Protein AF-A0A974I204-F1 (afdb_monomer_lite)

Sequence (241 aa):
MLSLESLQCESGELDIRTGVELREVILRFRTTTDFYPTYLRDTAINMYQKQFEQDLIQLHNITRSCALNHKGGLVVTYELLKDNPLQNFQRFLFLLVDKYVDIEVDIEVLTKTIGDYLKVTHPTLAIFHHLPKVRKPTRHCAADTILQASSSHPKHLIHNIPTGQFLRLRHLCSEFHDFLRESCNLRDMLLSRGYCLCFLITVFKRAIKTSRHSLLDNNSSSDPHRSRQMTSGVRTTFTYS

Organism: Xenopus laevis (NCBI:txid8355)

Radius of gyration: 32.02 Å; chains: 1; bounding box: 68×81×66 Å

Structure (mmCIF, N/CA/C/O backbone):
data_AF-A0A974I204-F1
#
_entry.id   AF-A0A974I204-F1
#
loop_
_atom_site.group_PDB
_atom_site.id
_atom_site.type_symbol
_atom_site.label_atom_id
_atom_site.label_alt_id
_atom_site.label_comp_id
_atom_site.label_asym_id
_atom_site.label_entity_id
_atom_site.label_seq_id
_atom_site.pdbx_PDB_ins_code
_atom_site.Cartn_x
_atom_site.Cartn_y
_atom_site.Cartn_z
_atom_site.occupancy
_atom_site.B_iso_or_equiv
_atom_site.auth_seq_id
_atom_site.auth_comp_id
_atom_site.auth_asym_id
_atom_site.auth_atom_id
_atom_site.pdbx_PDB_model_num
ATOM 1 N N . MET A 1 1 ? -22.881 24.542 41.396 1.00 40.81 1 MET A N 1
ATOM 2 C CA . MET A 1 1 ? -21.785 24.288 40.438 1.00 40.81 1 MET A CA 1
ATOM 3 C C . MET A 1 1 ? -21.599 22.786 40.365 1.00 40.81 1 MET A C 1
ATOM 5 O O . MET A 1 1 ? -21.354 22.194 41.404 1.00 40.81 1 MET A O 1
ATOM 9 N N . LEU A 1 2 ? -21.818 22.172 39.203 1.00 40.91 2 LEU A N 1
ATOM 10 C CA . LEU A 1 2 ? -21.558 20.743 38.997 1.00 40.91 2 LEU A CA 1
ATOM 11 C C . LEU A 1 2 ? -20.057 20.579 38.708 1.00 40.91 2 LEU A C 1
ATOM 13 O O . LEU A 1 2 ? -19.548 21.283 37.836 1.00 40.91 2 LEU A O 1
ATOM 17 N N . SER A 1 3 ? -19.346 19.730 39.456 1.00 48.44 3 SER A N 1
ATOM 18 C CA . SER A 1 3 ? -17.945 19.384 39.168 1.00 48.44 3 SER A CA 1
ATOM 19 C C . SER A 1 3 ? -17.889 18.260 38.129 1.00 48.44 3 SER A C 1
ATOM 21 O O . SER A 1 3 ? -18.783 17.415 38.080 1.00 48.44 3 SER A O 1
ATOM 23 N N . LEU A 1 4 ? -16.839 18.233 37.302 1.00 43.88 4 LEU A N 1
ATOM 24 C CA . LEU A 1 4 ? -16.639 17.211 36.264 1.00 43.88 4 LEU A CA 1
ATOM 25 C C . LEU A 1 4 ? -16.570 15.782 36.847 1.00 43.88 4 LEU A C 1
ATOM 27 O O . LEU A 1 4 ? -16.996 14.833 36.196 1.00 43.88 4 LEU A O 1
ATOM 31 N N . GLU A 1 5 ? -16.138 15.639 38.105 1.00 53.66 5 GLU A N 1
ATOM 32 C CA . GLU A 1 5 ? -16.148 14.371 38.857 1.00 53.66 5 GLU A CA 1
ATOM 33 C C . GLU A 1 5 ? -17.560 13.775 38.976 1.00 53.66 5 GLU A C 1
ATOM 35 O O . GLU A 1 5 ? -17.732 12.561 38.998 1.00 53.66 5 GLU A O 1
ATOM 40 N N . SER A 1 6 ? -18.590 14.626 38.968 1.00 52.75 6 SER A N 1
ATOM 41 C CA . SER A 1 6 ? -19.991 14.195 39.026 1.00 52.75 6 SER A CA 1
ATOM 42 C C . SER A 1 6 ? -20.474 13.577 37.704 1.00 52.75 6 SER A C 1
ATOM 44 O O . SER A 1 6 ? -21.446 12.829 37.704 1.00 52.75 6 SER A O 1
ATOM 46 N N . LEU A 1 7 ? -19.817 13.894 36.579 1.00 42.62 7 LEU A N 1
ATOM 47 C CA . LEU A 1 7 ? -20.135 13.376 35.239 1.00 42.62 7 LEU A CA 1
ATOM 48 C C . LEU A 1 7 ? -19.357 12.095 34.897 1.00 42.62 7 LEU A C 1
ATOM 50 O O . LEU A 1 7 ? -19.741 11.379 33.978 1.00 42.62 7 LEU A O 1
ATOM 54 N N . GLN A 1 8 ? -18.285 11.784 35.633 1.00 49.69 8 GLN A N 1
ATOM 55 C CA . GLN A 1 8 ? -17.460 10.593 35.398 1.00 49.69 8 GLN A CA 1
ATOM 56 C C . GLN A 1 8 ? -18.081 9.294 35.937 1.00 49.69 8 GLN A C 1
ATOM 58 O O . GLN A 1 8 ? -17.709 8.219 35.477 1.00 49.69 8 GLN A O 1
ATOM 63 N N . CYS A 1 9 ? -19.059 9.363 36.847 1.00 41.75 9 CYS A N 1
ATOM 64 C CA . CYS A 1 9 ? -19.693 8.164 37.413 1.00 41.75 9 CYS A CA 1
ATOM 65 C C . CYS A 1 9 ? -20.641 7.413 36.455 1.00 41.75 9 CYS A C 1
ATOM 67 O O . CYS A 1 9 ? -21.031 6.293 36.775 1.00 41.75 9 CYS A O 1
ATOM 69 N N . GLU A 1 10 ? -21.012 7.974 35.298 1.00 41.28 10 GLU A N 1
ATOM 70 C CA . GLU A 1 10 ? -21.922 7.304 34.344 1.00 41.28 10 GLU A CA 1
ATOM 71 C C . GLU A 1 10 ? -21.221 6.665 33.136 1.00 41.28 10 GLU A C 1
ATOM 73 O O . GLU A 1 10 ? -21.811 5.819 32.462 1.00 41.28 10 GLU A O 1
ATOM 78 N N . SER A 1 11 ? -19.956 6.992 32.864 1.00 45.38 11 SER A N 1
ATOM 79 C CA . SER A 1 11 ? -19.181 6.345 31.803 1.00 45.38 11 SER A CA 1
ATOM 80 C C . SER A 1 11 ? -18.294 5.263 32.407 1.00 45.38 11 SER A C 1
ATOM 82 O O . SER A 1 11 ? -17.144 5.523 32.759 1.00 45.38 11 SER A O 1
ATOM 84 N N . GLY A 1 12 ? -18.852 4.060 32.556 1.00 40.28 12 GLY A N 1
ATOM 85 C CA . GLY A 1 12 ? -18.122 2.883 33.019 1.00 40.28 12 GLY A CA 1
ATOM 86 C C . GLY A 1 12 ? -16.766 2.741 32.324 1.00 40.28 12 GLY A C 1
ATOM 87 O O . GLY A 1 12 ? -16.662 2.829 31.099 1.00 40.28 12 GLY A O 1
ATOM 88 N N . GLU A 1 13 ? -15.732 2.540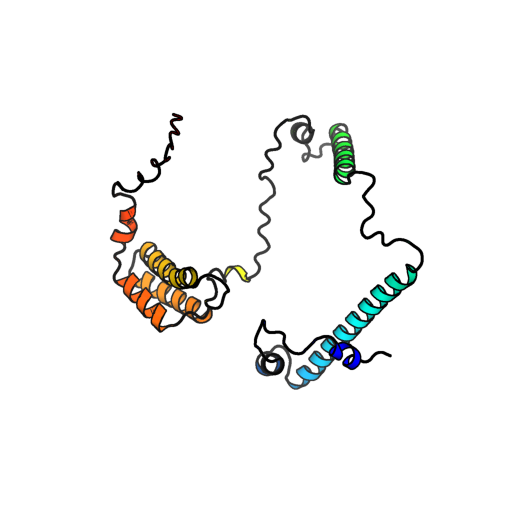 33.137 1.00 50.66 13 GLU A N 1
ATOM 89 C CA . GLU A 1 13 ? -14.393 2.150 32.717 1.00 50.66 13 GLU A CA 1
ATOM 90 C C . GLU A 1 13 ? -14.483 0.940 31.785 1.00 50.66 13 GLU A C 1
ATOM 92 O O . GLU A 1 13 ? -14.804 -0.150 32.243 1.00 50.66 13 GLU A O 1
ATOM 97 N N . LEU A 1 14 ? -14.261 1.156 30.484 1.00 42.81 14 LEU A N 1
ATOM 98 C CA . LEU A 1 14 ? -13.667 0.249 29.490 1.00 42.81 14 LEU A CA 1
ATOM 99 C C . LEU A 1 14 ? -14.081 0.712 28.083 1.00 42.81 14 LEU A C 1
ATOM 101 O O . LEU A 1 14 ? -14.991 0.166 27.457 1.00 42.81 14 LEU A O 1
ATOM 105 N N . ASP A 1 15 ? -13.364 1.695 27.534 1.00 42.34 15 ASP A N 1
ATOM 106 C CA . ASP A 1 15 ? -13.377 1.912 26.086 1.00 42.34 15 ASP A CA 1
ATOM 107 C C . ASP A 1 15 ? -12.464 0.860 25.424 1.00 42.34 15 ASP A C 1
ATOM 109 O O . ASP A 1 15 ? -11.262 1.041 25.229 1.00 42.34 15 ASP A O 1
ATOM 113 N N . ILE A 1 16 ? -13.042 -0.315 25.150 1.00 46.81 16 ILE A N 1
ATOM 114 C CA . ILE A 1 16 ? -12.373 -1.527 24.630 1.00 46.81 16 ILE A CA 1
ATOM 115 C C . ILE A 1 16 ? -11.826 -1.338 23.201 1.00 46.81 16 ILE A C 1
ATOM 117 O O . ILE A 1 16 ? -11.172 -2.229 22.661 1.00 46.81 16 ILE A O 1
ATOM 121 N N . ARG A 1 17 ? -12.063 -0.205 22.530 1.00 46.72 17 ARG A N 1
ATOM 122 C CA . ARG A 1 17 ? -11.821 -0.123 21.080 1.00 46.72 17 ARG A CA 1
ATOM 123 C C . ARG A 1 17 ? -10.458 0.385 20.637 1.00 46.72 17 ARG A C 1
ATOM 125 O O . ARG A 1 17 ? -10.110 0.137 19.484 1.00 46.72 17 ARG A O 1
ATOM 132 N N . THR A 1 18 ? -9.661 1.011 21.496 1.00 52.84 18 THR A N 1
ATOM 133 C CA . THR A 1 18 ? -8.324 1.487 21.089 1.00 52.84 18 THR A CA 1
ATOM 134 C C . THR A 1 18 ? -7.174 0.989 21.944 1.00 52.84 18 THR A C 1
ATOM 136 O O . THR A 1 18 ? -6.048 1.098 21.477 1.00 52.84 18 THR A O 1
ATOM 139 N N . GLY A 1 19 ? -7.405 0.373 23.110 1.00 46.19 19 GLY A N 1
ATOM 140 C CA . GLY A 1 19 ? -6.371 -0.354 23.870 1.00 46.19 19 GLY A CA 1
ATOM 141 C C . GLY A 1 19 ? -5.123 0.455 24.255 1.00 46.19 19 GLY A C 1
ATOM 142 O O . GLY A 1 19 ? -4.158 -0.122 24.743 1.00 46.19 19 GLY A O 1
ATOM 143 N N . VAL A 1 20 ? -5.122 1.768 24.032 1.00 49.50 20 VAL A N 1
ATOM 144 C CA . VAL A 1 20 ? -4.054 2.665 24.455 1.00 49.50 20 VAL A CA 1
ATOM 145 C C . VAL A 1 20 ? -4.530 3.283 25.756 1.00 49.50 20 VAL A C 1
ATOM 147 O O . VAL A 1 20 ? -5.498 4.044 25.761 1.00 49.50 20 VAL A O 1
ATOM 150 N N . GLU A 1 21 ? -3.875 2.933 26.862 1.00 68.38 21 GLU A N 1
ATOM 151 C CA . GLU A 1 21 ? -4.141 3.583 28.140 1.00 68.38 21 GLU A CA 1
ATOM 152 C C . GLU A 1 21 ? -4.013 5.101 27.977 1.00 68.38 21 GLU A C 1
ATOM 154 O O . GLU A 1 21 ? -3.076 5.597 27.344 1.00 68.38 21 GLU A O 1
ATOM 159 N N . LEU A 1 22 ? -4.920 5.861 28.597 1.00 61.66 22 LEU A N 1
ATOM 160 C CA . LEU A 1 22 ? -4.895 7.329 28.588 1.00 61.66 22 LEU A CA 1
ATOM 161 C C . LEU A 1 22 ? -3.507 7.876 28.989 1.00 61.66 22 LEU A C 1
ATOM 163 O O . LEU A 1 22 ? -3.038 8.883 28.458 1.00 61.66 22 LEU A O 1
ATOM 167 N N . ARG A 1 23 ? -2.810 7.150 29.877 1.00 65.62 23 ARG A N 1
ATOM 168 C CA . ARG A 1 23 ? -1.425 7.416 30.288 1.00 65.62 23 ARG A CA 1
ATOM 169 C C . ARG A 1 23 ? -0.439 7.415 29.122 1.00 65.62 23 ARG A C 1
ATOM 171 O O . ARG A 1 23 ? 0.434 8.277 29.070 1.00 65.62 23 ARG A O 1
ATOM 178 N N . GLU A 1 24 ? -0.573 6.484 28.186 1.00 67.81 24 GLU A N 1
ATOM 179 C CA . GLU A 1 24 ? 0.331 6.353 27.047 1.00 67.81 24 GLU A CA 1
ATOM 180 C C . GLU A 1 24 ? 0.094 7.459 26.007 1.00 67.81 24 GLU A C 1
ATOM 182 O O . GLU A 1 24 ? 1.050 7.998 25.446 1.00 67.81 24 GLU A O 1
ATOM 187 N N . VAL A 1 25 ? -1.161 7.885 25.815 1.00 63.88 25 VAL A N 1
ATOM 188 C CA . VAL A 1 25 ? -1.490 9.055 24.980 1.00 63.88 25 VAL A CA 1
ATOM 189 C C . VAL A 1 25 ? -0.860 10.324 25.563 1.00 63.88 25 VAL A C 1
ATOM 191 O O . VAL A 1 25 ? -0.186 11.062 24.843 1.00 63.88 25 VAL A O 1
ATOM 194 N N . ILE A 1 26 ? -1.004 10.543 26.875 1.00 66.44 26 ILE A N 1
ATOM 195 C CA . ILE A 1 26 ? -0.407 11.689 27.581 1.00 66.44 26 ILE A CA 1
ATOM 196 C C . ILE A 1 26 ? 1.125 11.667 27.474 1.00 66.44 26 ILE A C 1
ATOM 198 O O . ILE A 1 26 ? 1.742 12.701 27.215 1.00 66.44 26 ILE A O 1
ATOM 202 N N . LEU A 1 27 ? 1.750 10.495 27.626 1.00 68.31 27 LEU A N 1
ATOM 203 C CA . LEU A 1 27 ? 3.198 10.329 27.471 1.00 68.31 27 LEU A CA 1
ATOM 204 C C . LEU A 1 27 ? 3.672 10.706 26.063 1.00 68.31 27 LEU A C 1
ATOM 206 O O . LEU A 1 27 ? 4.646 11.445 25.945 1.00 68.31 27 LEU A O 1
ATOM 210 N N . ARG A 1 28 ? 2.958 10.291 25.007 1.00 65.62 28 ARG A N 1
ATOM 211 C CA . ARG A 1 28 ? 3.313 10.646 23.620 1.00 65.62 28 ARG A CA 1
ATOM 212 C C . ARG A 1 28 ? 3.263 12.151 23.383 1.00 65.62 28 ARG A C 1
ATOM 214 O O . ARG A 1 28 ? 4.227 12.708 22.864 1.00 65.62 28 ARG A O 1
ATOM 221 N N . PHE A 1 29 ? 2.203 12.826 23.829 1.00 57.41 29 PHE A N 1
ATOM 222 C CA . PHE A 1 29 ? 2.125 14.289 23.731 1.00 57.41 29 PHE A CA 1
ATOM 223 C C . PHE A 1 29 ? 3.258 14.987 24.491 1.00 57.41 29 PHE A C 1
ATOM 225 O O . PHE A 1 29 ? 3.763 16.012 24.041 1.00 57.41 29 PHE A O 1
ATOM 232 N N . ARG A 1 30 ? 3.714 14.420 25.612 1.00 61.41 30 ARG A N 1
ATOM 233 C CA . ARG A 1 30 ? 4.835 14.978 26.376 1.00 61.41 30 ARG A CA 1
ATOM 234 C C . ARG A 1 30 ? 6.182 14.787 25.690 1.00 61.41 30 ARG A C 1
ATOM 236 O O . ARG A 1 30 ? 7.003 15.698 25.762 1.00 61.41 30 ARG A O 1
ATOM 243 N N . THR A 1 31 ? 6.424 13.656 25.027 1.00 66.00 31 THR A N 1
ATOM 244 C CA . THR A 1 31 ? 7.759 13.316 24.508 1.00 66.00 31 THR A CA 1
ATOM 245 C C . THR A 1 31 ? 8.002 13.717 23.056 1.00 66.00 31 THR A C 1
ATOM 247 O O . THR A 1 31 ? 9.152 13.957 22.712 1.00 66.00 31 THR A O 1
ATOM 250 N N . THR A 1 32 ? 6.978 13.795 22.195 1.00 56.69 32 THR A N 1
ATOM 251 C CA . THR A 1 32 ? 7.204 13.884 20.735 1.00 56.69 32 THR A CA 1
ATOM 252 C C . THR A 1 32 ? 6.909 15.240 20.092 1.00 56.69 32 THR A C 1
ATOM 254 O O . THR A 1 32 ? 7.099 15.378 18.887 1.00 56.69 32 THR A O 1
ATOM 257 N N . THR A 1 33 ? 6.402 16.239 20.821 1.00 54.25 33 THR A N 1
ATOM 258 C CA . THR A 1 33 ? 5.941 17.493 20.195 1.00 54.25 33 THR A CA 1
ATOM 259 C C . THR A 1 33 ? 6.945 18.638 20.336 1.00 54.25 33 THR A C 1
ATOM 261 O O . THR A 1 33 ? 6.812 19.459 21.237 1.00 54.25 33 THR A O 1
ATOM 264 N N . ASP A 1 34 ? 7.892 18.792 19.414 1.00 57.84 34 ASP A N 1
ATOM 265 C CA . ASP A 1 34 ? 8.859 19.916 19.422 1.00 57.84 34 ASP A CA 1
ATOM 266 C C . ASP A 1 34 ? 8.228 21.295 19.148 1.00 57.84 34 ASP A C 1
ATOM 268 O O . ASP A 1 34 ? 8.901 22.320 19.171 1.00 57.84 34 ASP A O 1
ATOM 272 N N . PHE A 1 35 ? 6.914 21.329 18.917 1.00 51.94 35 PHE A N 1
ATOM 273 C CA . PHE A 1 35 ? 6.159 22.523 18.550 1.00 51.94 35 PHE A CA 1
ATOM 274 C C . PHE A 1 35 ? 6.106 23.591 19.657 1.00 51.94 35 PHE A C 1
ATOM 276 O O . PHE A 1 35 ? 5.964 24.773 19.356 1.00 51.94 35 PHE A O 1
ATOM 283 N N . TYR A 1 36 ? 6.259 23.201 20.929 1.00 54.62 36 TYR A N 1
ATOM 284 C CA . TYR A 1 36 ? 6.335 24.138 22.054 1.00 54.62 36 TYR A CA 1
ATOM 285 C C . TYR A 1 36 ? 7.534 23.828 22.963 1.00 54.62 36 TYR A C 1
ATOM 287 O O . TYR A 1 36 ? 7.798 22.646 23.239 1.00 54.62 36 TYR A O 1
ATOM 295 N N . PRO A 1 37 ? 8.221 24.864 23.491 1.00 62.88 37 PRO A N 1
ATOM 296 C CA . PRO A 1 37 ? 9.215 24.699 24.545 1.00 62.88 37 PRO A CA 1
ATOM 297 C C . PRO A 1 37 ? 8.642 23.899 25.718 1.00 62.88 37 PRO A C 1
ATOM 299 O O . PRO A 1 37 ? 7.500 24.117 26.122 1.00 62.88 37 PRO A O 1
ATOM 302 N N . THR A 1 38 ? 9.426 22.976 26.274 1.00 60.59 38 THR A N 1
ATOM 303 C CA . THR A 1 38 ? 8.987 22.035 27.322 1.00 60.59 38 THR A CA 1
ATOM 304 C C . THR A 1 38 ? 8.365 22.729 28.534 1.00 60.59 38 THR A C 1
ATOM 306 O O . THR A 1 38 ? 7.379 22.229 29.064 1.00 60.59 38 THR A O 1
ATOM 309 N N . TYR A 1 39 ? 8.851 23.917 28.906 1.00 73.00 39 TYR A N 1
ATOM 310 C CA . TYR A 1 39 ? 8.315 24.707 30.020 1.00 73.00 39 TYR A CA 1
ATOM 311 C C . TYR A 1 39 ? 6.925 25.327 29.762 1.00 73.00 39 TYR A C 1
ATOM 313 O O . TYR A 1 39 ? 6.256 25.725 30.710 1.00 73.00 39 TYR A O 1
ATOM 321 N N . LEU A 1 40 ? 6.474 25.417 28.502 1.00 66.12 40 LEU A N 1
ATOM 322 C CA . LEU A 1 40 ? 5.150 25.944 28.133 1.00 66.12 40 LEU A CA 1
ATOM 323 C C . LEU A 1 40 ? 4.115 24.851 27.866 1.00 66.12 40 LEU A C 1
ATOM 325 O O . LEU A 1 40 ? 2.928 25.163 27.789 1.00 66.12 40 LEU A O 1
ATOM 329 N N . ARG A 1 41 ? 4.536 23.588 27.708 1.00 69.75 41 ARG A N 1
ATOM 330 C CA . ARG A 1 41 ? 3.630 22.492 27.326 1.00 69.75 41 ARG A CA 1
ATOM 331 C C . ARG A 1 41 ? 2.531 22.286 28.361 1.00 69.75 41 ARG A C 1
ATOM 333 O O . ARG A 1 41 ? 1.368 22.247 27.982 1.00 69.75 41 ARG A O 1
ATOM 340 N N . ASP A 1 42 ? 2.872 22.244 29.646 1.00 75.00 42 ASP A N 1
ATOM 341 C CA . ASP A 1 42 ? 1.874 22.039 30.702 1.00 75.00 42 ASP A CA 1
ATOM 342 C C . ASP A 1 42 ? 0.887 23.212 30.781 1.00 75.00 42 ASP A C 1
ATOM 344 O O . ASP A 1 42 ? -0.321 23.005 30.870 1.00 75.00 42 ASP A O 1
ATOM 348 N N . THR A 1 43 ? 1.368 24.451 30.650 1.00 78.25 43 THR A N 1
ATOM 349 C CA . THR A 1 43 ? 0.509 25.645 30.643 1.00 78.25 43 THR A CA 1
ATOM 350 C C . THR A 1 43 ? -0.427 25.662 29.436 1.00 78.25 43 THR A C 1
ATOM 352 O O . THR A 1 43 ? -1.625 25.880 29.600 1.00 78.25 43 THR A O 1
ATOM 355 N N . ALA A 1 44 ? 0.087 25.398 28.231 1.00 73.06 44 ALA A N 1
ATOM 356 C CA . ALA A 1 44 ? -0.712 25.385 27.010 1.00 73.06 44 ALA A CA 1
ATOM 357 C C . ALA A 1 44 ? -1.756 24.258 27.027 1.00 73.06 44 ALA A C 1
ATOM 359 O O . ALA A 1 44 ? -2.921 24.505 26.722 1.00 73.06 44 ALA A O 1
ATOM 360 N N . ILE A 1 45 ? -1.369 23.045 27.440 1.00 74.94 45 ILE A N 1
ATOM 361 C CA . ILE A 1 45 ? -2.283 21.902 27.574 1.00 74.94 45 ILE A CA 1
ATOM 362 C C . ILE A 1 45 ? -3.395 22.232 28.575 1.00 74.94 45 ILE A C 1
ATOM 364 O O . ILE A 1 45 ? -4.569 22.062 28.253 1.00 74.94 45 ILE A O 1
ATOM 368 N N . ASN A 1 46 ? -3.047 22.787 29.739 1.00 74.38 46 ASN A N 1
ATOM 369 C CA . ASN A 1 46 ? -4.028 23.177 30.751 1.00 74.38 46 ASN A CA 1
ATOM 370 C C . ASN A 1 46 ? -4.975 24.279 30.252 1.00 74.38 46 ASN A C 1
ATOM 372 O O . ASN A 1 46 ? -6.168 24.239 30.548 1.00 74.38 46 ASN A O 1
ATOM 376 N N . MET A 1 47 ? -4.478 25.249 29.476 1.00 83.12 47 MET A N 1
ATOM 377 C CA . MET A 1 47 ? -5.319 26.285 28.866 1.00 83.12 47 MET A CA 1
ATOM 378 C C . MET A 1 47 ? -6.323 25.693 27.872 1.00 83.12 47 MET A C 1
ATOM 380 O O . MET A 1 47 ? -7.509 26.006 27.958 1.00 83.12 47 MET A O 1
ATOM 384 N N . TYR A 1 48 ? -5.875 24.819 26.965 1.00 78.62 48 TYR A N 1
ATOM 385 C CA . TYR A 1 48 ? -6.759 24.166 25.995 1.00 78.62 48 TYR A CA 1
ATOM 386 C C . TYR A 1 48 ? -7.787 23.263 26.670 1.00 78.62 48 TYR A C 1
ATOM 388 O O . TYR A 1 48 ? -8.965 23.319 26.325 1.00 78.62 48 TYR A O 1
ATOM 396 N N . GLN A 1 49 ? -7.360 22.465 27.649 1.00 74.19 49 GLN A N 1
ATOM 397 C CA . GLN A 1 49 ? -8.261 21.591 28.389 1.00 74.19 49 GLN A CA 1
ATOM 398 C C . GLN A 1 49 ? -9.335 22.405 29.120 1.00 74.19 49 GLN A C 1
ATOM 400 O O . GLN A 1 49 ? -10.521 22.111 28.994 1.00 74.19 49 GLN A O 1
ATOM 405 N N . LYS A 1 50 ? -8.940 23.489 29.796 1.00 79.50 50 LYS A N 1
ATOM 406 C CA . LYS A 1 50 ? -9.875 24.383 30.486 1.00 79.50 50 LYS A CA 1
ATOM 407 C C . LYS A 1 50 ? -10.860 25.056 29.527 1.00 79.50 50 LYS A C 1
ATOM 409 O O . LYS A 1 50 ? -12.033 25.179 29.866 1.00 79.50 50 LYS A O 1
ATOM 414 N N . GLN A 1 51 ? -10.409 25.481 28.344 1.00 88.00 51 GLN A N 1
ATOM 415 C CA . GLN A 1 51 ? -11.295 26.057 27.328 1.00 88.00 51 GLN A CA 1
ATOM 416 C C . GLN A 1 51 ? -12.311 25.023 26.832 1.00 88.00 51 GLN A C 1
ATOM 418 O O . GLN A 1 51 ? -13.506 25.298 26.787 1.00 88.00 51 GLN A O 1
ATOM 423 N N . PHE A 1 52 ? -11.852 23.811 26.524 1.00 79.31 52 PHE A N 1
ATOM 424 C CA . PHE A 1 52 ? -12.719 22.737 26.051 1.00 79.31 52 PHE A CA 1
ATOM 425 C C . PHE A 1 52 ? -13.769 22.332 27.099 1.00 79.31 52 PHE A C 1
ATOM 427 O O . PHE A 1 52 ? -14.941 22.145 26.774 1.00 79.31 52 PHE A O 1
ATOM 434 N N . GLU A 1 53 ? -13.377 22.258 28.374 1.00 73.94 53 GLU A N 1
ATOM 435 C CA . GLU A 1 53 ? -14.301 22.020 29.488 1.00 73.94 53 GLU A CA 1
ATOM 436 C C . GLU A 1 53 ? -15.365 23.126 29.598 1.00 73.94 53 GLU A C 1
ATOM 438 O O . GLU A 1 53 ? -16.545 22.833 29.800 1.00 73.94 53 GLU A O 1
ATOM 443 N N . GLN A 1 54 ? -14.983 24.394 29.414 1.00 87.06 54 GLN A N 1
ATOM 444 C CA . GLN A 1 54 ? -15.927 25.516 29.411 1.00 87.06 54 GLN A CA 1
ATOM 445 C C . GLN A 1 54 ? -16.933 25.427 28.258 1.00 87.06 54 GLN A C 1
ATOM 447 O O . GLN A 1 54 ? -18.129 25.620 28.488 1.00 87.06 54 GLN A O 1
ATOM 452 N N . ASP A 1 55 ? -16.475 25.094 27.052 1.00 85.25 55 ASP A N 1
ATOM 453 C CA . ASP A 1 55 ? -17.328 24.977 25.866 1.00 85.25 55 ASP A CA 1
ATOM 454 C C . ASP A 1 55 ? -18.360 23.845 26.029 1.00 85.25 55 ASP A C 1
ATOM 456 O O . ASP A 1 55 ? -19.543 24.016 25.715 1.00 85.25 55 ASP A O 1
ATOM 460 N N . LEU A 1 56 ? -17.954 22.706 26.603 1.00 78.19 56 LEU A N 1
ATOM 461 C CA . LEU A 1 56 ? -18.866 21.597 26.903 1.00 78.19 56 LEU A CA 1
ATOM 462 C C . LEU A 1 56 ? -19.917 21.971 27.954 1.00 78.19 56 LEU A C 1
ATOM 464 O O . LEU A 1 56 ? -21.095 21.638 27.797 1.00 78.19 56 LEU A O 1
ATOM 468 N N . ILE A 1 57 ? -19.520 22.692 29.005 1.00 81.94 57 ILE A N 1
ATOM 469 C CA . ILE A 1 57 ? -20.455 23.188 30.023 1.00 81.94 57 ILE A CA 1
ATOM 470 C C . ILE A 1 57 ? -21.460 24.163 29.395 1.00 81.94 57 ILE A C 1
ATOM 472 O O . ILE A 1 57 ? -22.658 24.075 29.678 1.00 81.94 57 ILE A O 1
ATOM 476 N N . GLN A 1 58 ? -21.009 25.070 28.523 1.00 88.12 58 GLN A N 1
ATOM 477 C CA . GLN A 1 58 ? -21.900 25.986 27.805 1.00 88.12 58 GLN A CA 1
ATOM 478 C C . GLN A 1 58 ? -22.906 25.228 26.936 1.00 88.12 58 GLN A C 1
ATOM 480 O O . GLN A 1 58 ? -24.107 25.484 27.036 1.00 88.12 58 GLN A O 1
ATOM 485 N N . LEU A 1 59 ? -22.448 24.253 26.146 1.00 83.19 59 LEU A N 1
ATOM 486 C CA . LEU A 1 59 ? -23.315 23.442 25.291 1.00 83.19 59 LEU A CA 1
ATOM 487 C C . LEU A 1 59 ? -24.356 22.658 26.104 1.00 83.19 59 LEU A C 1
ATOM 489 O O . LEU A 1 59 ? -25.533 22.616 25.733 1.00 83.19 59 LEU A O 1
ATOM 493 N N . HIS A 1 60 ? -23.951 22.074 27.235 1.00 80.50 60 HIS A N 1
ATOM 494 C CA . HIS A 1 60 ? -24.867 21.374 28.134 1.00 80.50 60 HIS A CA 1
ATOM 495 C C . HIS A 1 60 ? -25.938 22.319 28.691 1.00 80.50 60 HIS A C 1
ATOM 497 O O . HIS A 1 60 ? -27.122 21.984 28.694 1.00 80.50 60 HIS A O 1
ATOM 503 N N . ASN A 1 61 ? -25.546 23.524 29.109 1.00 82.94 61 ASN A N 1
ATOM 504 C CA . ASN A 1 61 ? -26.478 24.521 29.629 1.00 82.94 61 ASN A CA 1
ATOM 505 C C . ASN A 1 61 ? -27.460 25.016 28.560 1.00 82.94 61 ASN A C 1
ATOM 507 O O . ASN A 1 61 ? -28.640 25.161 28.869 1.00 82.94 61 ASN A O 1
ATOM 511 N N . ILE A 1 62 ? -27.007 25.219 27.316 1.00 83.06 62 ILE A N 1
ATOM 512 C CA . ILE A 1 62 ? -27.873 25.559 26.173 1.00 83.06 62 ILE A CA 1
ATOM 513 C C . ILE A 1 62 ? -28.873 24.429 25.919 1.00 83.06 62 ILE A C 1
ATOM 515 O O . ILE A 1 62 ? -30.074 24.656 25.831 1.00 83.06 62 ILE A O 1
ATOM 519 N N . THR A 1 63 ? -28.399 23.186 25.868 1.00 73.88 63 THR A N 1
ATOM 520 C CA . THR A 1 63 ? -29.267 22.025 25.624 1.00 73.88 63 THR A CA 1
ATOM 521 C C . THR A 1 63 ? -30.307 21.870 26.738 1.00 73.88 63 THR A C 1
ATOM 523 O O . THR A 1 63 ? -31.487 21.633 26.479 1.00 73.88 63 THR A O 1
ATOM 526 N N . ARG A 1 64 ? -29.890 22.057 27.994 1.00 76.31 64 ARG A N 1
ATOM 527 C CA . ARG A 1 64 ? -30.760 21.967 29.170 1.00 76.31 64 ARG A CA 1
ATOM 528 C C . ARG A 1 64 ? -31.768 23.113 29.242 1.00 76.31 64 ARG A C 1
ATOM 530 O O . ARG A 1 64 ? -32.914 22.868 29.613 1.00 76.31 64 ARG A O 1
ATOM 537 N N . SER A 1 65 ? -31.380 24.338 28.891 1.00 76.31 65 SER A N 1
ATOM 538 C CA . SER A 1 65 ? -32.306 25.475 28.843 1.00 76.31 65 SER A CA 1
ATOM 539 C C . SER A 1 65 ? -33.337 25.307 27.724 1.00 76.31 65 SER A C 1
ATOM 541 O O . SER A 1 65 ? -34.525 25.522 27.962 1.00 76.31 65 SER A O 1
ATOM 543 N N . CYS A 1 66 ? -32.933 24.796 26.555 1.00 70.50 66 CYS A N 1
ATOM 544 C CA . CYS A 1 66 ? -33.850 24.413 25.481 1.00 70.50 66 CYS A CA 1
ATOM 545 C C . CYS A 1 66 ? -34.825 23.302 25.913 1.00 70.50 66 CYS A C 1
ATOM 547 O O . CYS A 1 66 ? -36.013 23.377 25.609 1.00 70.50 66 CYS A O 1
ATOM 549 N N . ALA A 1 67 ? -34.356 22.301 26.666 1.00 61.91 67 ALA A N 1
ATOM 550 C CA . ALA A 1 67 ? -35.193 21.193 27.132 1.00 61.91 67 ALA A CA 1
ATOM 551 C C . ALA A 1 67 ? -36.209 21.603 28.217 1.00 61.91 67 ALA A C 1
ATOM 553 O O . ALA A 1 67 ? -37.320 21.075 28.264 1.00 61.91 67 ALA A O 1
ATOM 554 N N . LEU A 1 68 ? -35.856 22.545 29.099 1.00 62.19 68 LEU A N 1
ATOM 555 C CA . LEU A 1 68 ? -36.733 22.980 30.194 1.00 62.19 68 LEU A CA 1
ATOM 556 C C . LEU A 1 68 ? -37.841 23.941 29.743 1.00 62.19 68 LEU A C 1
ATOM 558 O O . LEU A 1 68 ? -38.899 23.964 30.371 1.00 62.19 68 LEU A O 1
ATOM 562 N N . ASN A 1 69 ? -37.650 24.651 28.630 1.00 58.50 69 ASN A N 1
ATOM 563 C CA . ASN A 1 69 ? -38.681 25.505 28.030 1.00 58.50 69 ASN A CA 1
ATOM 564 C C . ASN A 1 69 ? -39.810 24.713 27.335 1.00 58.50 69 ASN A C 1
ATOM 566 O O . ASN A 1 69 ? -40.820 25.302 26.964 1.00 58.50 69 ASN A O 1
ATOM 570 N N . HIS A 1 70 ? -39.687 23.385 27.208 1.00 54.09 70 HIS A N 1
ATOM 571 C CA . HIS A 1 70 ? -40.670 22.515 26.545 1.00 54.09 70 HIS A CA 1
ATOM 572 C C . HIS A 1 70 ? -41.478 21.612 27.496 1.00 54.09 70 HIS A C 1
ATOM 574 O O . HIS A 1 70 ? -42.074 20.625 27.070 1.00 54.09 70 HIS A O 1
ATOM 580 N N . LYS A 1 71 ? -41.594 21.955 28.788 1.00 52.16 71 LYS A N 1
ATOM 581 C CA . LYS A 1 71 ? -42.480 21.245 29.742 1.00 52.16 71 LYS A CA 1
ATOM 582 C C . LYS A 1 71 ? -43.984 21.539 29.567 1.00 52.16 71 LYS A C 1
ATOM 584 O O . LYS A 1 71 ? -44.756 21.433 30.515 1.00 52.16 71 LYS A O 1
ATOM 589 N N . GLY A 1 72 ? -44.414 21.852 28.349 1.00 54.38 72 GLY A N 1
ATOM 590 C CA . GLY A 1 72 ? -45.815 22.038 27.992 1.00 54.38 72 GLY A CA 1
ATOM 591 C C . GLY A 1 72 ? -46.101 21.519 26.590 1.00 54.38 72 GLY A C 1
ATOM 592 O O . GLY A 1 72 ? -46.155 22.302 25.655 1.00 54.38 72 GLY A O 1
ATOM 593 N N . GLY A 1 73 ? -46.314 20.207 26.469 1.00 55.06 73 GLY A N 1
ATOM 594 C CA . GLY A 1 73 ? -46.982 19.608 25.313 1.00 55.06 73 GLY A CA 1
ATOM 595 C C . GLY A 1 73 ? -46.084 19.249 24.127 1.00 55.06 73 GLY A C 1
ATOM 596 O O . GLY A 1 73 ? -45.454 20.099 23.517 1.00 55.06 73 GLY A O 1
ATOM 597 N N . LEU A 1 74 ? -46.129 17.958 23.792 1.00 50.31 74 LEU A N 1
ATOM 598 C CA . LEU A 1 74 ? -45.747 17.333 22.524 1.00 50.31 74 LEU A CA 1
ATOM 599 C C . LEU A 1 74 ? -44.321 17.601 22.010 1.00 50.31 74 LEU A C 1
ATOM 601 O O . LEU A 1 74 ? -44.006 18.610 21.389 1.00 50.31 74 LEU A O 1
ATOM 605 N N . VAL A 1 75 ? -43.479 16.585 22.187 1.00 57.22 75 VAL A N 1
ATOM 606 C CA . VAL A 1 75 ? -42.221 16.401 21.464 1.00 57.22 75 VAL A CA 1
ATOM 607 C C . VAL A 1 75 ? -42.524 16.349 19.963 1.00 57.22 75 VAL A C 1
ATOM 609 O O . VAL A 1 75 ? -42.921 15.312 19.436 1.00 57.22 75 VAL A O 1
ATOM 612 N N . VAL A 1 76 ? -42.349 17.472 19.274 1.00 55.34 76 VAL A N 1
ATOM 613 C CA . VAL A 1 76 ? -42.288 17.517 17.814 1.00 55.34 76 VAL A CA 1
ATOM 614 C C . VAL A 1 76 ? -40.818 17.391 17.438 1.00 55.34 76 VAL A C 1
ATOM 616 O O . VAL A 1 76 ? -40.088 18.375 17.407 1.00 55.34 76 VAL A O 1
ATOM 619 N N . THR A 1 77 ? -40.340 16.164 17.223 1.00 62.84 77 THR A N 1
ATOM 620 C CA . THR A 1 77 ? -38.941 15.950 16.821 1.00 62.84 77 THR A CA 1
ATOM 621 C C . THR A 1 77 ? -38.673 16.326 15.374 1.00 62.84 77 THR A C 1
ATOM 623 O O . THR A 1 77 ? -37.527 16.606 15.060 1.00 62.84 77 THR A O 1
ATOM 626 N N . TYR A 1 78 ? -39.689 16.421 14.516 1.00 53.56 78 TYR A N 1
ATOM 627 C CA . TYR A 1 78 ? -39.584 16.969 13.165 1.00 53.56 78 TYR A CA 1
ATOM 628 C C . TYR A 1 78 ? -40.977 17.456 12.751 1.00 53.56 78 TYR A C 1
ATOM 630 O O . TYR A 1 78 ? -41.889 16.640 12.617 1.00 53.56 78 TYR A O 1
ATOM 638 N N . GLU A 1 79 ? -41.180 18.765 12.568 1.00 58.94 79 GLU A N 1
ATOM 639 C CA . GLU A 1 79 ? -42.376 19.226 11.855 1.00 58.94 79 GLU A CA 1
ATOM 640 C C . GLU A 1 79 ? -42.254 18.755 10.406 1.00 58.94 79 GLU A C 1
ATOM 642 O O . GLU A 1 79 ? -41.261 19.038 9.729 1.00 58.94 79 GLU A O 1
ATOM 647 N N . LEU A 1 80 ? -43.243 17.994 9.933 1.00 59.34 80 LEU A N 1
ATOM 648 C CA . LEU A 1 80 ? -43.320 17.623 8.528 1.00 59.34 80 LEU A CA 1
ATOM 649 C C . LEU A 1 80 ? -43.418 18.930 7.731 1.00 59.34 80 LEU A C 1
ATOM 651 O O . LEU A 1 80 ? -44.388 19.673 7.899 1.00 59.34 80 LEU A O 1
ATOM 655 N N . LEU A 1 81 ? -42.409 19.236 6.909 1.00 64.06 81 LEU A N 1
ATOM 656 C CA . LEU A 1 81 ? -42.455 20.414 6.045 1.00 64.06 81 LEU A CA 1
ATOM 657 C C . LEU A 1 81 ? -43.750 20.353 5.229 1.00 64.06 81 LEU A C 1
ATOM 659 O O . LEU A 1 81 ? -43.954 19.409 4.466 1.00 64.06 81 LEU A O 1
ATOM 663 N N . LYS A 1 82 ? -44.631 21.343 5.435 1.00 72.25 82 LYS A N 1
ATOM 664 C CA . LYS A 1 82 ? -45.948 21.414 4.776 1.00 72.25 82 LYS A CA 1
ATOM 665 C C . LYS A 1 82 ? -45.833 21.353 3.257 1.00 72.25 82 LYS A C 1
ATOM 667 O O . LYS A 1 82 ? -46.687 20.759 2.609 1.00 72.25 82 LYS A O 1
ATOM 672 N N . ASP A 1 83 ? -44.748 21.907 2.729 1.00 77.31 83 ASP A N 1
ATOM 673 C CA . ASP A 1 83 ? -44.440 21.919 1.311 1.00 77.31 83 ASP A CA 1
ATOM 674 C C . ASP A 1 83 ? -43.142 21.164 1.059 1.00 77.31 83 ASP A C 1
ATOM 676 O O . ASP A 1 83 ? -42.187 21.265 1.832 1.00 77.31 83 ASP A O 1
ATOM 680 N N . ASN A 1 84 ? -43.079 20.432 -0.053 1.00 76.25 84 ASN A N 1
ATOM 681 C CA . ASN A 1 84 ? -41.849 19.773 -0.456 1.00 76.25 84 ASN A CA 1
ATOM 682 C C . ASN A 1 84 ? -40.787 20.859 -0.738 1.00 76.25 84 ASN A C 1
ATOM 684 O O . ASN A 1 84 ? -40.926 21.592 -1.724 1.00 76.25 84 ASN A O 1
ATOM 688 N N . PRO A 1 85 ? -39.719 20.986 0.077 1.00 73.50 85 PRO A N 1
ATOM 689 C CA . PRO A 1 85 ? -38.728 22.049 -0.096 1.00 73.50 85 PRO A CA 1
ATOM 690 C C . PRO A 1 85 ? -38.059 21.978 -1.473 1.00 73.50 85 PRO A C 1
ATOM 692 O O . PRO A 1 85 ? -37.649 23.002 -2.019 1.00 73.50 85 PRO A O 1
ATOM 695 N N . LEU A 1 86 ? -38.023 20.782 -2.072 1.00 72.94 86 LEU A N 1
ATOM 696 C CA . LEU A 1 86 ? -37.543 20.577 -3.429 1.00 72.94 86 LEU A CA 1
ATOM 697 C C . LEU A 1 86 ? -38.433 21.274 -4.465 1.00 72.94 86 LEU A C 1
ATOM 699 O O . LEU A 1 86 ? -37.904 21.908 -5.370 1.00 72.94 86 LEU A O 1
ATOM 703 N N . GLN A 1 87 ? -39.761 21.210 -4.322 1.00 75.25 87 GLN A N 1
ATOM 704 C CA . GLN A 1 87 ? -40.685 21.888 -5.240 1.00 75.25 87 GLN A CA 1
ATOM 705 C C . GLN A 1 87 ? -40.589 23.407 -5.116 1.00 75.25 87 GLN A C 1
ATOM 707 O O . GLN A 1 87 ? -40.588 24.101 -6.131 1.00 75.25 87 GLN A O 1
ATOM 712 N N . ASN A 1 88 ? -40.449 23.926 -3.895 1.00 75.00 88 ASN A N 1
ATOM 713 C CA . ASN A 1 88 ? -40.278 25.362 -3.675 1.00 75.00 88 ASN A CA 1
ATOM 714 C C . ASN A 1 88 ? -38.973 25.870 -4.298 1.00 75.00 88 ASN A C 1
ATOM 716 O O . ASN A 1 88 ? -38.972 26.889 -4.989 1.00 75.00 88 ASN A O 1
ATOM 720 N N . PHE A 1 89 ? -37.880 25.124 -4.126 1.00 76.19 89 PHE A N 1
ATOM 721 C CA . PHE A 1 89 ? -36.600 25.451 -4.746 1.00 76.19 89 PHE A CA 1
ATOM 722 C C . PHE A 1 89 ? -36.657 25.363 -6.275 1.00 76.19 89 PHE A C 1
ATOM 724 O O . PHE A 1 89 ? -36.206 26.279 -6.957 1.00 76.19 89 PHE A O 1
ATOM 731 N N . GLN A 1 90 ? -37.261 24.305 -6.823 1.00 75.50 90 GLN A N 1
ATOM 732 C CA . GLN A 1 90 ? -37.462 24.154 -8.266 1.00 75.50 90 GLN A CA 1
ATOM 733 C C . GLN A 1 90 ? -38.260 25.324 -8.842 1.00 75.50 90 GLN A C 1
ATOM 735 O O . GLN A 1 90 ? -37.834 25.936 -9.817 1.00 75.50 90 GLN A O 1
ATOM 740 N N . ARG A 1 91 ? -39.380 25.690 -8.211 1.00 79.06 91 ARG A N 1
ATOM 741 C CA . ARG A 1 91 ? -40.226 26.805 -8.652 1.00 79.06 91 ARG A CA 1
ATOM 742 C C . ARG A 1 91 ? -39.476 28.136 -8.631 1.00 79.06 91 ARG A C 1
ATOM 744 O O . ARG A 1 91 ? -39.594 28.913 -9.573 1.00 79.06 91 ARG A O 1
ATOM 751 N N . PHE A 1 92 ? -38.683 28.379 -7.591 1.00 82.06 92 PHE A N 1
ATOM 752 C CA . PHE A 1 92 ? -37.831 29.563 -7.503 1.00 82.06 92 PHE A CA 1
ATOM 753 C C . PHE A 1 92 ? -36.763 29.592 -8.606 1.00 82.06 92 PHE A C 1
ATOM 755 O O . PHE A 1 92 ? -36.555 30.627 -9.237 1.00 82.06 92 PHE A O 1
ATOM 762 N N . LEU A 1 93 ? -36.125 28.451 -8.876 1.00 77.44 93 LEU A N 1
ATOM 763 C CA . LEU A 1 93 ? -35.102 28.325 -9.910 1.00 77.44 93 LEU A CA 1
ATOM 764 C C . LEU A 1 93 ? -35.687 28.561 -11.310 1.00 77.44 93 LEU A C 1
ATOM 766 O O . LEU A 1 93 ? -35.078 29.278 -12.098 1.00 77.44 93 LEU A O 1
ATOM 770 N N . PHE A 1 94 ? -36.895 28.061 -11.593 1.00 78.19 94 PHE A N 1
ATOM 771 C CA . PHE A 1 94 ? -37.588 28.340 -12.856 1.00 78.19 94 PHE A CA 1
ATOM 772 C C . PHE A 1 94 ? -37.959 29.812 -13.018 1.00 78.19 94 PHE A C 1
ATOM 774 O O . PHE A 1 94 ? -37.692 30.377 -14.071 1.00 78.19 94 PHE A O 1
ATOM 781 N N . LEU A 1 95 ? -38.478 30.459 -11.968 1.00 81.19 95 LEU A N 1
ATOM 782 C CA . LEU A 1 95 ? -38.775 31.896 -12.009 1.00 81.19 95 LEU A CA 1
ATOM 783 C C . LEU A 1 95 ? -37.527 32.741 -12.291 1.00 81.19 95 LEU A C 1
ATOM 785 O O . LEU A 1 95 ? -37.611 33.743 -12.997 1.00 81.19 95 LEU A O 1
ATOM 789 N N . LEU A 1 96 ? -36.372 32.346 -11.748 1.00 75.56 96 LEU A N 1
ATOM 790 C CA . LEU A 1 96 ? -35.095 32.991 -12.047 1.00 75.56 96 LEU A CA 1
ATOM 791 C C . LEU A 1 96 ? -34.688 32.785 -13.507 1.00 75.56 96 LEU A C 1
ATOM 793 O O . LEU A 1 96 ? -34.358 33.760 -14.173 1.00 75.56 96 LEU A O 1
ATOM 797 N N . VAL A 1 97 ? -34.717 31.544 -14.000 1.00 75.69 97 VAL A N 1
ATOM 798 C CA . VAL A 1 97 ? -34.319 31.227 -15.380 1.00 75.69 97 VAL A CA 1
ATOM 799 C C . VAL A 1 97 ? -35.212 31.949 -16.386 1.00 75.69 97 VAL A C 1
ATOM 801 O O . VAL A 1 97 ? -34.682 32.607 -17.272 1.00 75.69 97 VAL A O 1
ATOM 804 N N . ASP A 1 98 ? -36.536 31.911 -16.221 1.00 77.69 98 ASP A N 1
ATOM 805 C CA . ASP A 1 98 ? -37.459 32.598 -17.134 1.00 77.69 98 ASP A CA 1
ATOM 806 C C . ASP A 1 98 ? -37.239 34.119 -17.108 1.00 77.69 98 ASP A C 1
ATOM 808 O O . ASP A 1 98 ? -37.136 34.749 -18.159 1.00 77.69 98 ASP A O 1
ATOM 812 N N . LYS A 1 99 ? -37.027 34.707 -15.920 1.00 78.81 99 LYS A N 1
ATOM 813 C CA . LYS A 1 99 ? -36.725 36.140 -15.799 1.00 78.81 99 LYS A CA 1
ATOM 814 C C . LYS A 1 99 ? -35.444 36.543 -16.539 1.00 78.81 99 LYS A C 1
ATOM 816 O O . LYS A 1 99 ? -35.388 37.653 -17.047 1.00 78.81 99 LYS A O 1
ATOM 821 N N . TYR A 1 100 ? -34.414 35.698 -16.572 1.00 69.62 100 TYR A N 1
ATOM 822 C CA . TYR A 1 100 ? -33.150 36.023 -17.248 1.00 69.62 100 TYR A CA 1
ATOM 823 C C . TYR A 1 100 ? -33.113 35.630 -18.726 1.00 69.62 100 TYR A C 1
ATOM 825 O O . TYR A 1 100 ? -32.290 36.173 -19.450 1.00 69.62 100 TYR A O 1
ATOM 833 N N . VAL A 1 101 ? -33.976 34.718 -19.180 1.00 68.75 101 VAL A N 1
ATOM 834 C CA . VAL A 1 101 ? -34.094 34.367 -20.606 1.00 68.75 101 VAL A CA 1
ATOM 835 C C . VAL A 1 101 ? -34.872 35.439 -21.376 1.00 68.75 101 VAL A C 1
ATOM 837 O O . VAL A 1 101 ? -34.523 35.720 -22.518 1.00 68.75 101 VAL A O 1
ATOM 840 N N . ASP A 1 102 ? -35.887 36.057 -20.761 1.00 65.81 102 ASP A N 1
ATOM 841 C CA . ASP A 1 102 ? -36.719 37.075 -21.425 1.00 65.81 102 ASP A CA 1
ATOM 842 C C . ASP A 1 102 ? -36.065 38.463 -21.469 1.00 65.81 102 ASP A C 1
ATOM 844 O O . ASP A 1 102 ? -36.377 39.284 -22.332 1.00 65.81 102 ASP A O 1
ATOM 848 N N . ILE A 1 103 ? -35.155 38.746 -20.536 1.00 67.44 103 ILE A N 1
ATOM 849 C CA . ILE A 1 103 ? -34.360 39.969 -20.573 1.00 67.44 103 ILE A CA 1
ATOM 850 C C . ILE A 1 103 ? -33.130 39.630 -21.409 1.00 67.44 103 ILE A C 1
ATOM 852 O O . ILE A 1 103 ? -32.193 39.020 -20.907 1.00 67.44 103 ILE A O 1
ATOM 856 N N . GLU A 1 104 ? -33.170 40.004 -22.684 1.00 58.41 104 GLU A N 1
ATOM 857 C CA . GLU A 1 104 ? -32.130 39.846 -23.712 1.00 58.41 104 GLU A CA 1
ATOM 858 C C . GLU A 1 104 ? -30.868 40.674 -23.365 1.00 58.41 104 GLU A C 1
ATOM 860 O O . GLU A 1 104 ? -30.432 41.556 -24.097 1.00 58.41 104 GLU A O 1
ATOM 865 N N . VAL A 1 105 ? -30.321 40.465 -22.167 1.00 57.59 105 VAL A N 1
ATOM 866 C CA . VAL A 1 105 ? -29.062 41.045 -21.712 1.00 57.59 105 VAL A CA 1
ATOM 867 C C . VAL A 1 105 ? -27.958 40.128 -22.207 1.00 57.59 105 VAL A C 1
ATOM 869 O O . VAL A 1 105 ? -28.040 38.920 -21.990 1.00 57.59 105 VAL A O 1
ATOM 872 N N . ASP A 1 106 ? -26.916 40.711 -22.802 1.00 55.88 106 ASP A N 1
ATOM 873 C CA . ASP A 1 106 ? -25.669 40.078 -23.265 1.00 55.88 106 ASP A CA 1
ATOM 874 C C . ASP A 1 106 ? -24.843 39.430 -22.127 1.00 55.88 106 ASP A C 1
ATOM 876 O O . ASP A 1 106 ? -23.627 39.587 -22.016 1.00 55.88 106 ASP A O 1
ATOM 880 N N . ILE A 1 107 ? -25.485 38.699 -21.219 1.00 58.44 107 ILE A N 1
ATOM 881 C CA . ILE A 1 107 ? -24.818 37.791 -20.304 1.00 58.44 107 ILE A CA 1
ATOM 882 C C . ILE A 1 107 ? -24.653 36.487 -21.079 1.00 58.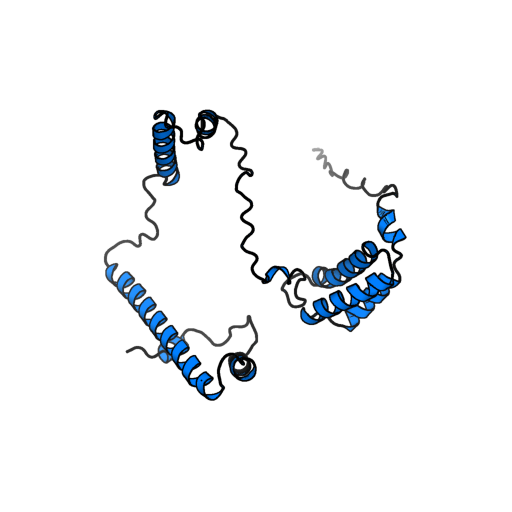44 107 ILE A C 1
ATOM 884 O O . ILE A 1 107 ? -25.503 35.601 -21.041 1.00 58.44 107 ILE A O 1
ATOM 888 N N . GLU A 1 108 ? -23.514 36.374 -21.758 1.00 58.50 108 GLU A N 1
ATOM 889 C CA . GLU A 1 108 ? -23.040 35.241 -22.579 1.00 58.50 108 GLU A CA 1
ATOM 890 C C . GLU A 1 108 ? -23.120 33.852 -21.895 1.00 58.50 108 GLU A C 1
ATOM 892 O O . GLU A 1 108 ? -22.843 32.817 -22.497 1.00 58.50 108 GLU A O 1
ATOM 897 N N . VAL A 1 109 ? -23.488 33.813 -20.612 1.00 60.88 109 VAL A N 1
ATOM 898 C CA . VAL A 1 109 ? -23.482 32.637 -19.741 1.00 60.88 109 VAL A CA 1
ATOM 899 C C . VAL A 1 109 ? -24.761 31.797 -19.862 1.00 60.88 109 VAL A C 1
ATOM 901 O O . VAL A 1 109 ? -24.691 30.582 -19.681 1.00 60.88 109 VAL A O 1
ATOM 904 N N . LEU A 1 110 ? -25.921 32.392 -20.174 1.00 61.47 110 LEU A N 1
ATOM 905 C CA . LEU A 1 110 ? -27.196 31.664 -20.288 1.00 61.47 110 LEU A CA 1
ATOM 906 C C . LEU A 1 110 ? -27.788 31.806 -21.692 1.00 61.47 110 LEU A C 1
ATOM 908 O O . LEU A 1 110 ? -28.674 32.610 -21.958 1.00 61.47 110 LEU A O 1
ATOM 912 N N . THR A 1 111 ? -27.297 30.981 -22.611 1.00 69.12 111 THR A N 1
ATOM 913 C CA . THR A 1 111 ? -27.884 30.871 -23.948 1.00 69.12 111 THR A CA 1
ATOM 914 C C . THR A 1 111 ? -29.280 30.244 -23.876 1.00 69.12 111 THR A C 1
ATOM 916 O O . THR A 1 111 ? -29.562 29.403 -23.019 1.00 69.12 111 THR A O 1
ATOM 919 N N . LYS A 1 112 ? -30.164 30.616 -24.810 1.00 70.69 112 LYS A N 1
ATOM 920 C CA . LYS A 1 112 ? -31.532 30.073 -24.923 1.00 70.69 112 LYS A CA 1
ATOM 921 C C . LYS A 1 112 ? -31.566 28.538 -24.901 1.00 70.69 112 LYS A C 1
ATOM 923 O O . LYS A 1 112 ? -32.427 27.945 -24.264 1.00 70.69 112 LYS A O 1
ATOM 928 N N . THR A 1 113 ? -30.564 27.902 -25.506 1.00 67.88 113 THR A N 1
ATOM 929 C CA . THR A 1 113 ? -30.379 26.443 -25.510 1.00 67.88 113 THR A CA 1
ATOM 930 C C . THR A 1 113 ? -30.151 25.857 -24.112 1.00 67.88 113 THR A C 1
ATOM 932 O O . THR A 1 113 ? -30.657 24.777 -23.818 1.00 67.88 113 THR A O 1
ATOM 935 N N . ILE A 1 114 ? -29.430 26.559 -23.230 1.00 68.00 114 ILE A N 1
ATOM 936 C CA . ILE A 1 114 ? -29.242 26.168 -21.823 1.00 68.00 114 ILE A CA 1
ATOM 937 C C . ILE A 1 114 ? -30.541 26.378 -21.035 1.00 68.00 114 ILE A C 1
ATOM 939 O O . ILE A 1 114 ? -30.904 25.526 -20.225 1.00 68.00 114 ILE A O 1
ATOM 943 N N . GLY A 1 115 ? -31.265 27.472 -21.295 1.00 69.19 115 GLY A N 1
ATOM 944 C CA . GLY A 1 115 ? -32.586 27.720 -20.706 1.00 69.19 115 GLY A CA 1
ATOM 945 C C . GLY A 1 115 ? -33.590 26.610 -21.036 1.00 69.19 115 GLY A C 1
ATOM 946 O O . GLY A 1 115 ? -34.250 26.088 -20.137 1.00 69.19 115 GLY A O 1
ATOM 947 N N . ASP A 1 116 ? -33.634 26.185 -22.300 1.00 69.88 116 ASP A N 1
ATOM 948 C CA . ASP A 1 116 ? -34.485 25.086 -22.764 1.00 69.88 116 ASP A CA 1
ATOM 949 C C . ASP A 1 116 ? -34.061 23.735 -22.157 1.00 69.88 116 ASP A C 1
ATOM 951 O O . ASP A 1 116 ? -34.917 22.945 -21.761 1.00 69.88 116 ASP A O 1
ATOM 955 N N . TYR A 1 117 ? -32.754 23.492 -21.983 1.00 64.19 117 TYR A N 1
ATOM 956 C CA . TYR A 1 117 ? -32.230 22.285 -21.323 1.00 64.19 117 TYR A CA 1
ATOM 957 C C . TYR A 1 117 ? -32.627 22.182 -19.841 1.00 64.19 117 TYR A C 1
ATOM 959 O O . TYR A 1 117 ? -32.800 21.084 -19.313 1.00 64.19 117 TYR A O 1
ATOM 967 N N . LEU A 1 118 ? -32.772 23.317 -19.152 1.00 64.94 118 LEU A N 1
ATOM 968 C CA . LEU A 1 118 ? -33.163 23.347 -17.743 1.00 64.94 118 LEU A CA 1
ATOM 969 C C . LEU A 1 118 ? -34.669 23.133 -17.538 1.00 64.94 118 LEU A C 1
ATOM 971 O O . LEU A 1 118 ? -35.070 22.734 -16.444 1.00 64.94 118 LEU A O 1
ATOM 975 N N . LYS A 1 119 ? -35.510 23.347 -18.559 1.00 68.12 119 LYS A N 1
ATOM 976 C CA . LYS A 1 119 ? -36.959 23.122 -18.473 1.00 68.12 119 LYS A CA 1
ATOM 977 C C . LYS A 1 119 ? -37.262 21.615 -18.436 1.00 68.12 119 LYS A C 1
ATOM 979 O O . LYS A 1 119 ? -36.882 20.846 -19.313 1.00 68.12 119 LYS A O 1
ATOM 984 N N . VAL A 1 120 ? -37.990 21.191 -17.397 1.00 57.41 120 VAL A N 1
ATOM 985 C CA . VAL A 1 120 ? -38.266 19.782 -17.000 1.00 57.41 120 VAL A CA 1
ATOM 986 C C . VAL A 1 120 ? -39.002 18.953 -18.065 1.00 57.41 120 VAL A C 1
ATOM 988 O O . VAL A 1 120 ? -39.132 17.739 -17.933 1.00 57.41 120 VAL A O 1
ATOM 991 N N . THR A 1 121 ? -39.459 19.572 -19.151 1.00 57.50 121 THR A N 1
ATOM 992 C CA . THR A 1 121 ? -40.169 18.901 -20.244 1.00 57.50 121 THR A CA 1
ATOM 993 C C . THR A 1 121 ? -39.273 18.094 -21.183 1.00 57.50 121 THR A C 1
ATOM 995 O O . THR A 1 121 ? -39.814 17.367 -22.012 1.00 57.50 121 THR A O 1
ATOM 998 N N . HIS A 1 122 ? -37.942 18.150 -21.062 1.00 47.22 122 HIS A N 1
ATOM 999 C CA . HIS A 1 122 ? -37.059 17.236 -21.791 1.00 47.22 122 HIS A CA 1
ATOM 1000 C C . HIS A 1 122 ? -36.847 15.924 -21.013 1.00 47.22 122 HIS A C 1
ATOM 1002 O O . HIS A 1 122 ? -36.188 15.915 -19.967 1.00 47.22 122 HIS A O 1
ATOM 1008 N N . PRO A 1 123 ? -37.380 14.786 -21.500 1.00 50.78 123 PRO A N 1
ATOM 1009 C CA . PRO A 1 123 ? -37.323 13.525 -20.786 1.00 50.78 123 PRO A CA 1
ATOM 1010 C C . PRO A 1 123 ? -35.976 12.862 -21.058 1.00 50.78 123 PRO A C 1
ATOM 1012 O O . PRO A 1 123 ? -35.881 11.992 -21.906 1.00 50.78 123 PRO A O 1
ATOM 1015 N N . THR A 1 124 ? -34.939 13.315 -20.361 1.00 47.34 124 THR A N 1
ATOM 1016 C CA . THR A 1 124 ? -33.790 12.524 -19.895 1.00 47.34 124 THR A CA 1
ATOM 1017 C C . THR A 1 124 ? -32.821 13.497 -19.248 1.00 47.34 124 THR A C 1
ATOM 1019 O O . THR A 1 124 ? -31.873 13.974 -19.868 1.00 47.34 124 THR A O 1
ATOM 1022 N N . LEU A 1 125 ? -33.028 13.760 -17.959 1.00 46.78 125 LEU A N 1
ATOM 1023 C CA . LEU A 1 125 ? -31.906 14.091 -17.096 1.00 46.78 125 LEU A CA 1
ATOM 1024 C C . LEU A 1 125 ? -30.990 12.861 -17.080 1.00 46.78 125 LEU A C 1
ATOM 1026 O O . LEU A 1 125 ? -31.127 11.968 -16.245 1.00 46.78 125 LEU A O 1
ATOM 1030 N N . ALA A 1 126 ? -30.048 12.802 -18.018 1.00 44.62 126 ALA A N 1
ATOM 1031 C CA . ALA A 1 126 ? -28.814 12.084 -17.779 1.00 44.62 126 ALA A CA 1
ATOM 1032 C C . ALA A 1 126 ? -28.106 12.854 -16.658 1.00 44.62 126 ALA A C 1
ATOM 1034 O O .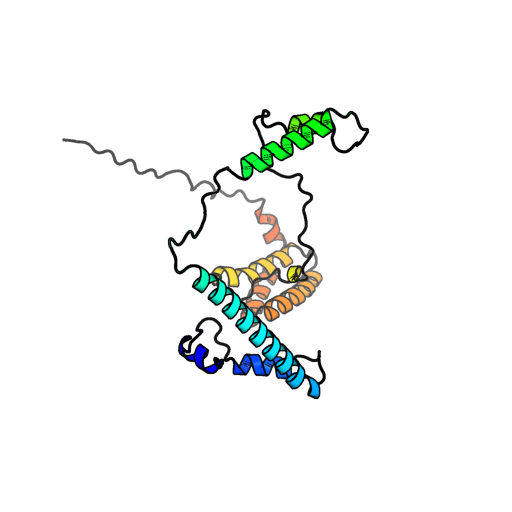 ALA A 1 126 ? -27.376 13.814 -16.896 1.00 44.62 126 ALA A O 1
ATOM 1035 N N . ILE A 1 127 ? -28.393 12.482 -15.409 1.00 52.81 127 ILE A N 1
ATOM 1036 C CA . ILE A 1 127 ? -27.718 13.001 -14.219 1.00 52.81 127 ILE A CA 1
ATOM 1037 C C . ILE A 1 127 ? -26.289 12.454 -14.221 1.00 52.81 127 ILE A C 1
ATOM 1039 O O . ILE A 1 127 ? -25.949 11.683 -13.345 1.00 52.81 127 ILE A O 1
ATOM 1043 N N . PHE A 1 128 ? -25.444 12.796 -15.197 1.00 47.72 128 PHE A N 1
ATOM 1044 C CA . PHE A 1 128 ? -24.022 12.463 -15.170 1.00 47.72 128 PHE A CA 1
ATOM 1045 C C . PHE A 1 128 ? -23.185 13.498 -15.952 1.00 47.72 128 PHE A C 1
ATOM 1047 O O . PHE A 1 128 ? -22.982 13.400 -17.154 1.00 47.72 128 PHE A O 1
ATOM 1054 N N . HIS A 1 129 ? -22.621 14.433 -15.173 1.00 48.34 129 HIS A N 1
ATOM 1055 C CA . HIS A 1 129 ? -21.243 14.944 -15.284 1.00 48.34 129 HIS A CA 1
ATOM 1056 C C . HIS A 1 129 ? -20.889 16.080 -16.262 1.00 48.34 129 HIS A C 1
ATOM 1058 O O . HIS A 1 129 ? -20.043 15.907 -17.131 1.00 48.34 129 HIS A O 1
ATOM 1064 N N . HIS A 1 130 ? -21.307 17.306 -15.934 1.00 51.19 130 HIS A N 1
ATOM 1065 C CA . HIS A 1 130 ? -20.450 18.492 -16.130 1.00 51.19 130 HIS A CA 1
ATOM 1066 C C . HIS A 1 130 ? -20.323 19.346 -14.862 1.00 51.19 130 HIS A C 1
ATOM 1068 O O . HIS A 1 130 ? -20.128 20.555 -14.918 1.00 51.19 130 HIS A O 1
ATOM 1074 N N . LEU A 1 131 ? -20.358 18.717 -13.682 1.00 58.41 131 LEU A N 1
ATOM 1075 C CA . LEU A 1 131 ? -19.680 19.344 -12.552 1.00 58.41 131 LEU A CA 1
ATOM 1076 C C . LEU A 1 131 ? -18.184 19.338 -12.891 1.00 58.41 131 LEU A C 1
ATOM 1078 O O . LEU A 1 131 ? -17.669 18.259 -13.222 1.00 58.41 131 LEU A O 1
ATOM 1082 N N . PRO A 1 132 ? -17.467 20.479 -12.817 1.00 52.00 132 PRO A N 1
ATOM 1083 C CA . PRO A 1 132 ? -16.016 20.425 -12.814 1.00 52.00 132 PRO A CA 1
ATOM 1084 C C . PRO A 1 132 ? -15.650 19.397 -11.753 1.00 52.00 132 PRO A C 1
ATOM 1086 O O . PRO A 1 132 ? -16.219 19.412 -10.659 1.00 52.00 132 PRO A O 1
ATOM 1089 N N . LYS A 1 133 ? -14.779 18.442 -12.087 1.00 54.16 133 LYS A N 1
ATOM 1090 C CA . LYS A 1 133 ? -14.214 17.540 -11.085 1.00 54.16 133 LYS A CA 1
ATOM 1091 C C . LYS A 1 133 ? -13.569 18.445 -10.043 1.00 54.16 133 LYS A C 1
ATOM 1093 O O . LYS A 1 133 ? -12.418 18.844 -10.205 1.00 54.16 133 LYS A O 1
ATOM 1098 N N . VAL A 1 134 ? -14.307 18.771 -8.984 1.00 53.44 134 VAL A N 1
ATOM 1099 C CA . VAL A 1 134 ? -13.761 19.330 -7.763 1.00 53.44 134 VAL A CA 1
ATOM 1100 C C . VAL A 1 134 ? -12.921 18.188 -7.236 1.00 53.44 134 VAL A C 1
ATOM 1102 O O . VAL A 1 134 ? -13.392 17.296 -6.529 1.00 53.44 134 VAL A O 1
ATOM 1105 N N . ARG A 1 135 ? -11.665 18.134 -7.689 1.00 50.75 135 ARG A N 1
ATOM 1106 C CA . ARG A 1 135 ? -10.647 17.375 -6.991 1.00 50.75 135 ARG A CA 1
ATOM 1107 C C . ARG A 1 135 ? -10.726 17.950 -5.591 1.00 50.75 135 ARG A C 1
ATOM 1109 O O . ARG A 1 135 ? -10.486 19.144 -5.421 1.00 50.75 135 ARG A O 1
ATOM 1116 N N . LYS A 1 136 ? -11.158 17.134 -4.619 1.00 56.97 136 LYS A N 1
ATOM 1117 C CA . LYS A 1 136 ? -10.999 17.481 -3.205 1.00 56.97 136 LYS A CA 1
ATOM 1118 C C . LYS A 1 136 ? -9.593 18.073 -3.107 1.00 56.97 136 LYS A C 1
ATOM 1120 O O . LYS A 1 136 ? -8.689 17.405 -3.631 1.00 56.97 136 LYS A O 1
ATOM 1125 N N . PRO A 1 137 ? -9.416 19.303 -2.576 1.00 47.91 137 PRO A N 1
ATOM 1126 C CA . PRO A 1 137 ? -8.089 19.888 -2.452 1.00 47.91 137 PRO A CA 1
ATOM 1127 C C . PRO A 1 137 ? -7.231 18.790 -1.865 1.00 47.91 137 PRO A C 1
ATOM 1129 O O . PRO A 1 137 ? -7.678 18.130 -0.921 1.00 47.91 137 PRO A O 1
ATOM 1132 N N . THR A 1 138 ? -6.131 18.482 -2.548 1.00 51.78 138 THR A N 1
ATOM 1133 C CA . THR A 1 138 ? -5.227 17.397 -2.198 1.00 51.78 138 THR A CA 1
ATOM 1134 C C . THR A 1 138 ? -4.842 17.599 -0.748 1.00 51.78 138 THR A C 1
ATOM 1136 O O . THR A 1 138 ? -3.878 18.291 -0.437 1.00 51.78 138 THR A O 1
ATOM 1139 N N . ARG A 1 139 ? -5.618 17.001 0.163 1.00 48.19 139 ARG A N 1
ATOM 1140 C CA . ARG A 1 139 ? -5.140 16.679 1.488 1.00 48.19 139 ARG A CA 1
ATOM 1141 C C . ARG A 1 139 ? -3.852 15.935 1.189 1.00 48.19 139 ARG A C 1
ATOM 1143 O O . ARG A 1 139 ? -3.849 15.045 0.334 1.00 48.19 139 ARG A O 1
ATOM 1150 N N . HIS A 1 140 ? -2.780 16.280 1.881 1.00 48.41 140 HIS A N 1
ATOM 1151 C CA . HIS A 1 140 ? -1.505 15.570 1.800 1.00 48.41 140 HIS A CA 1
ATOM 1152 C C . HIS A 1 140 ? -1.628 14.038 2.054 1.00 48.41 140 HIS A C 1
ATOM 1154 O O . HIS A 1 140 ? -0.654 13.312 1.940 1.00 48.41 140 HIS A O 1
ATOM 1160 N N . CYS A 1 141 ? -2.838 13.517 2.294 1.00 46.66 141 CYS A N 1
ATOM 1161 C CA . CYS A 1 141 ? -3.255 12.117 2.346 1.00 46.66 141 CYS A CA 1
ATOM 1162 C C . CYS A 1 141 ? -3.115 11.291 1.047 1.00 46.66 141 CYS A C 1
ATOM 1164 O O . CYS A 1 141 ? -3.395 10.097 1.080 1.00 46.66 141 CYS A O 1
ATOM 1166 N N . ALA A 1 142 ? -2.720 11.855 -0.103 1.00 44.25 142 ALA A N 1
ATOM 1167 C CA . ALA A 1 142 ? -2.513 11.047 -1.319 1.00 44.25 142 ALA A CA 1
ATOM 1168 C C . ALA A 1 142 ? -1.246 10.162 -1.270 1.00 44.25 142 ALA A C 1
ATOM 1170 O O . ALA A 1 142 ? -1.082 9.291 -2.120 1.00 44.25 142 ALA A O 1
ATOM 1171 N N . ALA A 1 143 ? -0.377 10.345 -0.268 1.00 47.25 143 ALA A N 1
ATOM 1172 C CA . ALA A 1 143 ? 0.777 9.476 -0.012 1.00 47.25 143 ALA A CA 1
ATOM 1173 C C . ALA A 1 143 ? 0.409 8.168 0.734 1.00 47.25 143 ALA A C 1
ATOM 1175 O O . ALA A 1 143 ? 1.231 7.256 0.865 1.00 47.25 143 ALA A O 1
ATOM 1176 N N . ASP A 1 144 ? -0.840 8.029 1.195 1.00 56.62 144 ASP A N 1
ATOM 1177 C CA . ASP A 1 144 ? -1.310 6.871 1.965 1.00 56.62 144 ASP A CA 1
ATOM 1178 C C . ASP A 1 144 ? -2.087 5.850 1.118 1.00 56.62 144 ASP A C 1
ATOM 1180 O O . ASP A 1 144 ? -3.065 5.255 1.559 1.00 56.62 144 ASP A O 1
ATOM 1184 N N . THR A 1 145 ? -1.643 5.586 -0.114 1.00 73.94 145 THR A N 1
ATOM 1185 C CA . THR A 1 145 ? -2.299 4.623 -1.025 1.00 73.94 145 THR A CA 1
ATOM 1186 C C . THR A 1 145 ? -2.207 3.158 -0.589 1.00 73.94 145 THR A C 1
ATOM 1188 O O . THR A 1 145 ? -2.916 2.312 -1.131 1.00 73.94 145 THR A O 1
ATOM 1191 N N . ILE A 1 146 ? -1.335 2.828 0.364 1.00 87.38 146 ILE A N 1
ATOM 1192 C CA . ILE A 1 146 ? -1.155 1.461 0.867 1.00 87.38 146 ILE A CA 1
ATOM 1193 C C . ILE A 1 146 ? -1.883 1.292 2.199 1.00 87.38 146 ILE A C 1
ATOM 1195 O O . ILE A 1 146 ? -1.584 1.979 3.177 1.00 87.38 146 ILE A O 1
ATOM 1199 N N . LEU A 1 147 ? -2.798 0.325 2.230 1.00 92.50 147 LEU A N 1
ATOM 1200 C CA . LEU A 1 147 ? -3.566 -0.060 3.408 1.00 92.50 147 LEU A CA 1
ATOM 1201 C C . LEU A 1 147 ? -2.650 -0.444 4.582 1.00 92.50 147 LEU A C 1
ATOM 1203 O O . LEU A 1 147 ? -1.695 -1.197 4.388 1.00 92.50 147 LEU A O 1
ATOM 1207 N N . GLN A 1 148 ? -2.966 0.010 5.796 1.00 93.81 148 GLN A N 1
ATOM 1208 C CA . GLN A 1 148 ? -2.267 -0.422 7.010 1.00 93.81 148 GLN A CA 1
ATOM 1209 C C . GLN A 1 148 ? -2.505 -1.906 7.316 1.00 93.81 148 GLN A C 1
ATOM 1211 O O . GLN A 1 148 ? -3.621 -2.416 7.167 1.00 93.81 148 GLN A O 1
ATOM 1216 N N . ALA A 1 149 ? -1.464 -2.579 7.812 1.00 94.00 149 ALA A N 1
ATOM 1217 C CA . ALA A 1 149 ? -1.507 -4.001 8.152 1.00 94.00 149 ALA A CA 1
ATOM 1218 C C . ALA A 1 149 ? -2.415 -4.318 9.355 1.00 94.00 149 ALA A C 1
ATOM 1220 O O . ALA A 1 149 ? -2.925 -5.430 9.461 1.00 94.00 149 ALA A O 1
ATOM 1221 N N . SER A 1 150 ? -2.639 -3.343 10.239 1.00 93.75 150 SER A N 1
ATOM 1222 C CA . SER A 1 150 ? -3.521 -3.439 11.411 1.00 93.75 150 SER A CA 1
ATOM 1223 C C . SER A 1 150 ? -4.976 -3.045 11.130 1.00 93.75 150 SER A C 1
ATOM 1225 O O . SER A 1 150 ? -5.792 -3.008 12.049 1.00 93.75 150 SER A O 1
ATOM 1227 N N . SER A 1 151 ? -5.323 -2.722 9.882 1.00 93.06 151 SER A N 1
ATOM 1228 C CA . SER A 1 151 ? -6.693 -2.335 9.540 1.00 93.06 151 SER A CA 1
ATOM 1229 C C . SER A 1 151 ? -7.673 -3.511 9.669 1.00 93.06 151 SER A C 1
ATOM 1231 O O . SER A 1 151 ? -7.292 -4.673 9.551 1.00 93.06 151 SER A O 1
ATOM 1233 N N . SER A 1 152 ? -8.965 -3.220 9.845 1.00 95.38 152 SER A N 1
ATOM 1234 C CA . SER A 1 152 ? -10.033 -4.225 10.017 1.00 95.38 152 SER A CA 1
ATOM 1235 C C . SER A 1 152 ? -10.398 -5.004 8.740 1.00 95.38 152 SER A C 1
ATOM 1237 O O . SER A 1 152 ? -11.495 -5.548 8.634 1.00 95.38 152 SER A O 1
ATOM 1239 N N . HIS A 1 153 ? -9.507 -5.045 7.750 1.00 93.88 153 HIS A N 1
ATOM 1240 C CA . HIS A 1 153 ? -9.734 -5.762 6.500 1.00 93.88 153 HIS A CA 1
ATOM 1241 C C . HIS A 1 153 ? -9.406 -7.253 6.652 1.00 93.88 153 HIS A C 1
ATOM 1243 O O . HIS A 1 153 ? -8.605 -7.640 7.507 1.00 93.88 153 HIS A O 1
ATOM 1249 N N . PRO A 1 154 ? -9.979 -8.122 5.801 1.00 96.62 154 PRO A N 1
ATOM 1250 C CA . PRO A 1 154 ? -9.641 -9.537 5.811 1.00 96.62 154 PRO A CA 1
ATOM 1251 C C . PRO A 1 154 ? -8.135 -9.772 5.638 1.00 96.62 154 PRO A C 1
ATOM 1253 O O . PRO A 1 154 ? -7.505 -9.208 4.740 1.00 96.62 154 PRO A O 1
ATOM 1256 N N . LYS A 1 155 ? -7.563 -10.671 6.451 1.00 92.38 155 LYS A N 1
ATOM 1257 C CA . LYS A 1 155 ? -6.117 -10.969 6.449 1.00 92.38 155 LYS A CA 1
ATOM 1258 C C . LYS A 1 155 ? -5.589 -11.333 5.061 1.00 92.38 155 LYS A C 1
ATOM 1260 O O . LYS A 1 155 ? -4.521 -10.874 4.673 1.00 92.38 155 LYS A O 1
ATOM 1265 N N . HIS A 1 156 ? -6.344 -12.122 4.293 1.00 94.50 156 HIS A N 1
ATOM 1266 C CA . HIS A 1 156 ? -5.937 -12.527 2.945 1.00 94.50 156 HIS A CA 1
ATOM 1267 C C . HIS A 1 156 ? -5.754 -11.322 2.005 1.00 94.50 156 HIS A C 1
ATOM 1269 O O . HIS A 1 156 ? -4.831 -11.315 1.198 1.00 94.50 156 HIS A O 1
ATOM 1275 N N . LEU A 1 157 ? -6.585 -10.282 2.137 1.00 94.25 157 LEU A N 1
ATOM 1276 C CA . LEU A 1 157 ? -6.484 -9.067 1.332 1.00 94.25 157 LEU A CA 1
ATOM 1277 C C . LEU A 1 157 ? -5.231 -8.284 1.720 1.00 94.25 157 LEU A C 1
ATOM 1279 O O . LEU A 1 157 ? -4.438 -7.939 0.848 1.00 94.25 157 LEU A O 1
ATOM 1283 N N . ILE A 1 158 ? -5.009 -8.093 3.022 1.00 95.00 158 ILE A N 1
ATOM 1284 C CA . ILE A 1 158 ? -3.818 -7.418 3.556 1.00 95.00 158 ILE A CA 1
ATOM 1285 C C . ILE A 1 158 ? -2.542 -8.122 3.068 1.00 95.00 158 ILE A C 1
ATOM 1287 O O . ILE A 1 158 ? -1.657 -7.486 2.503 1.00 95.00 158 ILE A O 1
ATOM 1291 N N . HIS A 1 159 ? -2.463 -9.449 3.191 1.00 93.69 159 HIS A N 1
ATOM 1292 C CA . HIS A 1 159 ? -1.296 -10.222 2.748 1.00 93.69 159 HIS A CA 1
ATOM 1293 C C . HIS A 1 159 ? -1.060 -10.177 1.230 1.00 93.69 159 HIS A C 1
ATOM 1295 O O . HIS A 1 159 ? 0.085 -10.257 0.775 1.00 93.69 159 HIS A O 1
ATOM 1301 N N . ASN A 1 160 ? -2.113 -10.014 0.432 1.00 96.38 160 ASN A N 1
ATOM 1302 C CA . ASN A 1 160 ? -1.986 -9.936 -1.019 1.00 96.38 160 ASN A CA 1
ATOM 1303 C C . ASN A 1 160 ? -1.480 -8.573 -1.508 1.00 96.38 160 ASN A C 1
ATOM 1305 O O . ASN A 1 160 ? -0.940 -8.510 -2.613 1.00 96.38 160 ASN A O 1
ATOM 1309 N N . ILE A 1 161 ? -1.574 -7.510 -0.700 1.00 96.19 161 ILE A N 1
ATOM 1310 C CA . ILE A 1 161 ? -1.118 -6.168 -1.091 1.00 96.19 161 ILE A CA 1
ATOM 1311 C C . ILE A 1 161 ? 0.384 -6.153 -1.420 1.00 96.19 161 ILE A C 1
ATOM 1313 O O . ILE A 1 161 ? 0.708 -5.822 -2.562 1.00 96.19 16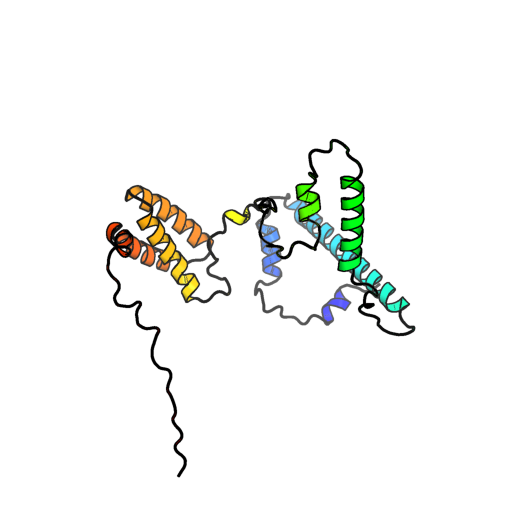1 ILE A O 1
ATOM 1317 N N . PRO A 1 162 ? 1.314 -6.561 -0.526 1.00 97.50 162 PRO A N 1
ATOM 1318 C CA . PRO A 1 162 ? 2.737 -6.614 -0.869 1.00 97.50 162 PRO A CA 1
ATOM 1319 C C . PRO A 1 162 ? 3.010 -7.452 -2.118 1.00 97.50 162 PRO A C 1
ATOM 1321 O O . PRO A 1 162 ? 3.779 -7.046 -2.987 1.00 97.50 162 PRO A O 1
ATOM 1324 N N . THR A 1 163 ? 2.339 -8.603 -2.231 1.00 96.94 163 THR A N 1
ATOM 1325 C CA . THR A 1 163 ? 2.514 -9.527 -3.359 1.00 96.94 163 THR A CA 1
ATOM 1326 C C . THR A 1 163 ? 2.142 -8.876 -4.681 1.00 96.94 163 THR A C 1
ATOM 1328 O O . THR A 1 163 ? 2.942 -8.893 -5.615 1.00 96.94 163 THR A O 1
ATOM 1331 N N . GLY A 1 164 ? 0.970 -8.247 -4.751 1.00 96.19 164 GLY A N 1
ATOM 1332 C CA . GLY A 1 164 ? 0.530 -7.533 -5.944 1.00 96.19 164 GLY A CA 1
ATOM 1333 C C . GLY A 1 164 ? 1.441 -6.357 -6.289 1.00 96.19 16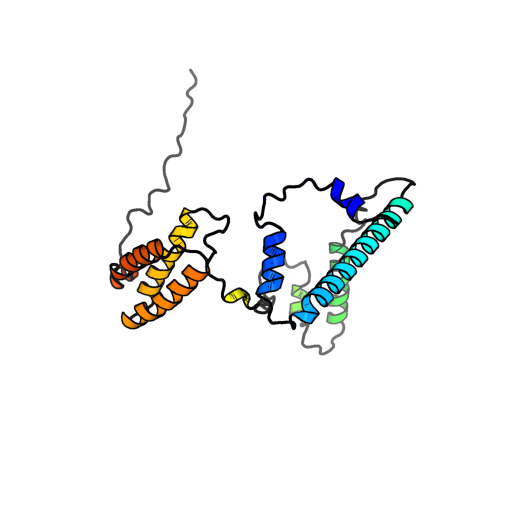4 GLY A C 1
ATOM 1334 O O . GLY A 1 164 ? 1.777 -6.176 -7.456 1.00 96.19 164 GLY A O 1
ATOM 1335 N N . GLN A 1 165 ? 1.893 -5.592 -5.292 1.00 96.69 165 GLN A N 1
ATOM 1336 C CA . GLN A 1 165 ? 2.728 -4.411 -5.527 1.00 96.69 165 GLN A CA 1
ATOM 1337 C C . GLN A 1 165 ? 4.115 -4.772 -6.076 1.00 96.69 165 GLN A C 1
ATOM 1339 O O . GLN A 1 165 ? 4.534 -4.198 -7.079 1.00 96.69 165 GLN A O 1
ATOM 1344 N N . PHE A 1 166 ? 4.805 -5.762 -5.499 1.00 97.31 166 PHE A N 1
ATOM 1345 C CA . PHE A 1 166 ? 6.110 -6.190 -6.018 1.00 97.31 166 PHE A CA 1
ATOM 1346 C C . PHE A 1 166 ? 6.010 -6.814 -7.415 1.00 97.31 166 PHE A C 1
ATOM 1348 O O . PHE A 1 166 ? 6.866 -6.556 -8.260 1.00 97.31 166 PHE A O 1
ATOM 1355 N N . LEU A 1 167 ? 4.962 -7.598 -7.693 1.00 96.25 167 LEU A N 1
ATOM 1356 C CA . LEU A 1 167 ? 4.732 -8.142 -9.036 1.00 96.25 167 LEU A CA 1
ATOM 1357 C C . LEU A 1 167 ? 4.412 -7.039 -10.049 1.00 96.25 167 LEU A C 1
ATOM 1359 O O . LEU A 1 167 ? 4.916 -7.066 -11.169 1.00 96.25 167 LEU A O 1
ATOM 1363 N N . ARG A 1 168 ? 3.628 -6.034 -9.648 1.00 95.44 168 ARG A N 1
ATOM 1364 C CA . ARG A 1 168 ? 3.350 -4.866 -10.483 1.00 95.44 168 ARG A CA 1
ATOM 1365 C C . ARG A 1 168 ? 4.622 -4.076 -10.777 1.00 95.44 168 ARG A C 1
ATOM 1367 O O . ARG A 1 168 ? 4.847 -3.737 -11.932 1.00 95.44 168 ARG A O 1
ATOM 1374 N N . LEU A 1 169 ? 5.478 -3.830 -9.783 1.00 95.50 169 LEU A N 1
ATOM 1375 C CA . LEU A 1 169 ? 6.784 -3.204 -10.014 1.00 95.50 169 LEU A CA 1
ATOM 1376 C C . LEU A 1 169 ? 7.640 -4.034 -10.973 1.00 95.50 169 LEU A C 1
ATOM 1378 O O . LEU A 1 169 ? 8.210 -3.483 -11.910 1.00 95.50 169 LEU A O 1
ATOM 1382 N N . ARG A 1 170 ? 7.672 -5.362 -10.799 1.00 95.31 170 ARG A N 1
ATOM 1383 C CA . ARG A 1 170 ? 8.405 -6.265 -11.697 1.00 95.31 170 ARG A CA 1
ATOM 1384 C C . ARG A 1 170 ? 7.918 -6.172 -13.144 1.00 95.31 170 ARG A C 1
ATOM 1386 O O . ARG A 1 170 ? 8.725 -6.277 -14.064 1.00 95.31 170 ARG A O 1
ATOM 1393 N N . HIS A 1 171 ? 6.616 -5.980 -13.333 1.00 94.44 171 HIS A N 1
ATOM 1394 C CA . HIS A 1 171 ? 5.993 -5.794 -14.639 1.00 94.44 171 HIS A CA 1
ATOM 1395 C C . HIS A 1 171 ? 6.245 -4.401 -15.236 1.00 94.44 171 HIS A C 1
ATOM 1397 O O . HIS A 1 171 ? 6.343 -4.276 -16.451 1.00 94.44 171 HIS A O 1
ATOM 1403 N N . LEU A 1 172 ? 6.336 -3.351 -14.414 1.00 93.44 172 LEU A N 1
ATOM 1404 C CA . LEU A 1 172 ? 6.530 -1.976 -14.884 1.00 93.44 172 LEU A CA 1
ATOM 1405 C C . LEU A 1 172 ? 7.991 -1.689 -15.243 1.00 93.44 172 LEU A C 1
AT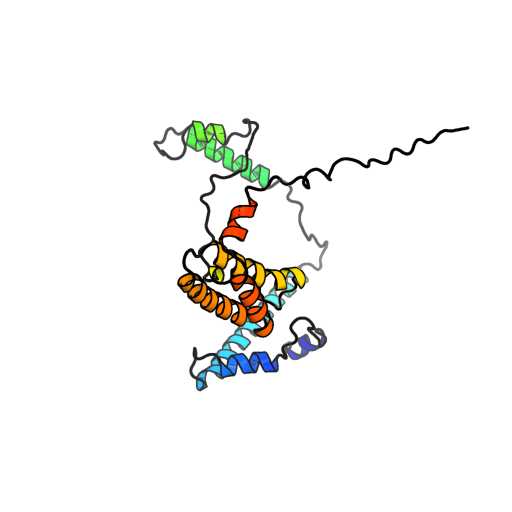OM 1407 O O . LEU A 1 172 ? 8.256 -1.176 -16.328 1.00 93.44 172 LEU A O 1
ATOM 1411 N N . CYS A 1 173 ? 8.941 -2.070 -14.391 1.00 93.69 173 CYS A N 1
ATOM 1412 C CA . CYS A 1 173 ? 10.362 -1.793 -14.597 1.00 93.69 173 CYS A CA 1
ATOM 1413 C C . CYS A 1 173 ? 10.939 -2.637 -15.741 1.00 93.69 173 CYS A C 1
ATOM 1415 O O . CYS A 1 173 ? 10.844 -3.870 -15.723 1.00 93.69 173 CYS A O 1
ATOM 1417 N N . SER A 1 174 ? 11.521 -1.980 -16.745 1.00 92.94 174 SER A N 1
ATOM 1418 C CA . SER A 1 174 ? 12.229 -2.654 -17.842 1.00 92.94 174 SER A CA 1
ATOM 1419 C C . SER A 1 174 ? 13.562 -3.211 -17.350 1.00 92.94 174 SER A C 1
ATOM 1421 O O . SER A 1 174 ? 13.828 -4.403 -17.495 1.00 92.94 174 SER A O 1
ATOM 1423 N N . GLU A 1 175 ? 14.340 -2.363 -16.679 1.00 95.06 175 GLU A N 1
ATOM 1424 C CA . GLU A 1 175 ? 15.648 -2.709 -16.138 1.00 95.06 175 GLU A CA 1
ATOM 1425 C C . GLU A 1 175 ? 15.554 -3.304 -14.731 1.00 95.06 175 GLU A C 1
ATOM 1427 O O . GLU A 1 175 ? 14.733 -2.910 -13.895 1.00 95.06 175 GLU A O 1
ATOM 1432 N N . PHE A 1 176 ? 16.443 -4.256 -14.440 1.00 93.00 176 PHE A N 1
ATOM 1433 C CA . PHE A 1 176 ? 16.487 -4.904 -13.128 1.00 93.00 176 PHE A CA 1
ATOM 1434 C C . PHE A 1 176 ? 16.954 -3.951 -12.019 1.00 93.00 176 PHE A C 1
ATOM 1436 O O . PHE A 1 176 ? 16.470 -4.026 -10.891 1.00 93.00 176 PHE A O 1
ATOM 1443 N N . HIS A 1 177 ? 17.863 -3.029 -12.336 1.00 94.88 177 HIS A N 1
ATOM 1444 C CA . HIS A 1 177 ? 18.365 -2.050 -11.376 1.00 94.88 177 HIS A CA 1
ATOM 1445 C C . HIS A 1 177 ? 17.261 -1.090 -10.895 1.00 94.88 177 HIS A C 1
ATOM 1447 O O . HIS A 1 177 ? 17.138 -0.844 -9.694 1.00 94.88 177 HIS A O 1
ATOM 1453 N N . ASP A 1 178 ? 16.404 -0.620 -11.803 1.00 93.69 178 ASP A N 1
ATOM 1454 C CA . ASP A 1 178 ? 15.265 0.238 -11.451 1.00 93.69 178 ASP A CA 1
ATOM 1455 C C . ASP A 1 178 ? 14.248 -0.519 -10.598 1.00 93.69 178 ASP A C 1
ATOM 1457 O O . ASP A 1 178 ? 13.750 0.006 -9.603 1.00 93.69 178 ASP A O 1
ATOM 1461 N N . PHE A 1 179 ? 14.013 -1.796 -10.918 1.00 95.62 179 PHE A N 1
ATOM 1462 C CA . PHE A 1 179 ? 13.193 -2.668 -10.083 1.00 95.62 179 PHE A CA 1
ATOM 1463 C C . PHE A 1 179 ? 13.732 -2.769 -8.649 1.00 95.62 179 PHE A C 1
ATOM 1465 O O . PHE A 1 179 ? 12.943 -2.701 -7.706 1.00 95.62 179 PHE A O 1
ATOM 1472 N N . LEU A 1 180 ? 15.049 -2.908 -8.456 1.00 96.12 180 LEU A N 1
ATOM 1473 C CA . LEU A 1 180 ? 15.653 -2.955 -7.120 1.00 96.12 180 LEU A CA 1
ATOM 1474 C C . LEU A 1 180 ? 15.478 -1.637 -6.361 1.00 96.12 180 LEU A C 1
ATOM 1476 O O . LEU A 1 180 ? 15.071 -1.659 -5.199 1.00 96.12 180 LEU A O 1
ATOM 1480 N N . ARG A 1 181 ? 15.748 -0.502 -7.016 1.00 95.56 181 ARG A N 1
ATOM 1481 C CA . ARG A 1 181 ? 15.594 0.831 -6.419 1.00 95.56 181 ARG A CA 1
ATOM 1482 C C . ARG A 1 181 ? 14.161 1.058 -5.937 1.00 95.56 181 ARG A C 1
ATOM 1484 O O . ARG A 1 181 ? 13.949 1.365 -4.765 1.00 95.56 181 ARG A O 1
ATOM 1491 N N . GLU A 1 182 ? 13.182 0.831 -6.808 1.00 95.94 182 GLU A N 1
ATOM 1492 C CA . GLU A 1 182 ? 11.769 1.021 -6.466 1.00 95.94 182 GLU A CA 1
ATOM 1493 C C . GLU A 1 182 ? 11.270 -0.008 -5.447 1.00 95.94 182 GLU A C 1
ATOM 1495 O O . GLU A 1 182 ? 10.433 0.299 -4.597 1.00 95.94 182 GLU A O 1
ATOM 1500 N N . SER A 1 183 ? 11.827 -1.221 -5.458 1.00 96.19 183 SER A N 1
ATOM 1501 C CA . SER A 1 183 ? 11.527 -2.240 -4.450 1.00 96.19 183 SER A CA 1
ATOM 1502 C C . SER A 1 183 ? 11.983 -1.835 -3.048 1.00 96.19 183 SER A C 1
ATOM 1504 O O . SER A 1 183 ? 11.285 -2.144 -2.081 1.00 96.19 183 SER A O 1
ATOM 1506 N N . CYS A 1 184 ? 13.113 -1.133 -2.913 1.00 95.81 184 CYS A N 1
ATOM 1507 C CA . CYS A 1 184 ? 13.558 -0.583 -1.630 1.00 95.81 184 CYS A CA 1
ATOM 1508 C C . CYS A 1 184 ? 12.584 0.485 -1.116 1.00 95.81 184 CYS A C 1
ATOM 1510 O O . CYS A 1 184 ? 12.129 0.391 0.024 1.00 95.81 184 CYS A O 1
ATOM 1512 N N . ASN A 1 185 ? 12.178 1.424 -1.976 1.00 95.00 185 ASN A N 1
ATOM 1513 C CA . ASN A 1 185 ? 11.197 2.456 -1.625 1.00 95.00 185 ASN A CA 1
ATOM 1514 C C . ASN A 1 185 ? 9.856 1.833 -1.194 1.00 95.00 185 ASN A C 1
ATOM 1516 O O . ASN A 1 185 ? 9.280 2.197 -0.166 1.00 95.00 185 ASN A O 1
ATOM 1520 N N . LEU A 1 186 ? 9.372 0.841 -1.951 1.00 95.69 186 LEU A N 1
ATOM 1521 C CA . LEU A 1 186 ? 8.145 0.113 -1.631 1.00 95.69 186 LEU A CA 1
ATOM 1522 C C . LEU A 1 186 ? 8.263 -0.661 -0.312 1.00 95.69 186 LEU A C 1
ATOM 1524 O O . LEU A 1 186 ? 7.314 -0.668 0.473 1.00 95.69 186 LEU A O 1
ATOM 1528 N N . ARG A 1 187 ? 9.408 -1.305 -0.049 1.00 97.06 187 ARG A N 1
ATOM 1529 C CA . ARG A 1 187 ? 9.669 -2.004 1.217 1.00 97.06 187 ARG A CA 1
ATOM 1530 C C . ARG A 1 187 ? 9.538 -1.043 2.390 1.00 97.06 187 ARG A C 1
ATOM 1532 O O . ARG A 1 187 ? 8.824 -1.362 3.333 1.00 97.06 187 ARG A O 1
ATOM 1539 N N . ASP A 1 188 ? 10.192 0.110 2.329 1.00 95.12 188 ASP A N 1
ATOM 1540 C CA . ASP A 1 188 ? 10.216 1.066 3.441 1.00 95.12 188 ASP A CA 1
ATOM 1541 C C . ASP A 1 188 ? 8.822 1.646 3.708 1.00 95.12 188 ASP A C 1
ATOM 1543 O O . ASP A 1 188 ? 8.385 1.752 4.857 1.00 95.12 188 ASP A O 1
ATOM 1547 N N . MET A 1 189 ? 8.057 1.896 2.645 1.00 95.31 189 MET A N 1
ATOM 1548 C CA . MET A 1 189 ? 6.652 2.284 2.749 1.00 95.31 189 MET A CA 1
ATOM 1549 C C . MET A 1 189 ? 5.769 1.171 3.338 1.00 95.31 189 MET A C 1
ATOM 1551 O O . MET A 1 189 ? 4.861 1.450 4.112 1.00 95.31 189 MET A O 1
ATOM 1555 N N . LEU A 1 190 ? 6.008 -0.100 3.012 1.00 95.69 190 LEU A N 1
ATOM 1556 C CA . LEU A 1 190 ? 5.267 -1.214 3.611 1.00 95.69 190 LEU A CA 1
ATOM 1557 C C . LEU A 1 190 ? 5.649 -1.426 5.083 1.00 95.69 190 LEU A C 1
ATOM 1559 O O . LEU A 1 190 ? 4.781 -1.682 5.914 1.00 95.69 190 LEU A O 1
ATOM 1563 N N . LEU A 1 191 ? 6.921 -1.270 5.443 1.00 95.88 191 LEU A N 1
ATOM 1564 C CA . LEU A 1 191 ? 7.364 -1.360 6.835 1.00 95.88 191 LEU A CA 1
ATOM 1565 C C . LEU A 1 191 ? 6.718 -0.274 7.700 1.00 95.88 191 LEU A C 1
ATOM 1567 O O . LEU A 1 191 ? 6.183 -0.585 8.763 1.00 95.88 191 LEU A O 1
ATOM 1571 N N . SER A 1 192 ? 6.671 0.973 7.219 1.00 94.62 192 SER A N 1
ATOM 1572 C CA . SER A 1 192 ? 6.023 2.075 7.949 1.00 94.62 192 SER A CA 1
ATOM 1573 C C . SER A 1 192 ? 4.514 1.873 8.140 1.00 94.62 192 SER A C 1
ATOM 1575 O O . SER A 1 192 ? 3.922 2.425 9.064 1.00 94.62 192 SER A O 1
ATOM 1577 N N . ARG A 1 193 ? 3.883 1.029 7.312 1.00 94.56 193 ARG A N 1
ATOM 1578 C CA . ARG A 1 193 ? 2.462 0.650 7.411 1.00 94.56 193 ARG A CA 1
ATOM 1579 C C . ARG A 1 193 ? 2.219 -0.622 8.233 1.00 94.56 193 ARG A C 1
ATOM 1581 O O . ARG A 1 193 ? 1.082 -1.098 8.286 1.00 94.56 193 ARG A O 1
ATOM 1588 N N . GLY A 1 194 ? 3.257 -1.161 8.876 1.00 96.38 194 GLY A N 1
ATOM 1589 C CA . GLY A 1 194 ? 3.168 -2.270 9.829 1.00 96.38 194 GLY A CA 1
ATOM 1590 C C . GLY A 1 194 ? 3.273 -3.670 9.220 1.00 96.38 194 GLY A C 1
ATOM 1591 O O . GLY A 1 194 ? 2.944 -4.649 9.887 1.00 96.38 194 GLY A O 1
ATOM 1592 N N . TYR A 1 195 ? 3.709 -3.806 7.964 1.00 97.00 195 TYR A N 1
ATOM 1593 C CA . TYR A 1 195 ? 3.929 -5.127 7.369 1.00 97.00 195 TYR A CA 1
ATOM 1594 C C . TYR A 1 195 ? 5.224 -5.761 7.904 1.00 97.00 195 TYR A C 1
ATOM 1596 O O . TYR A 1 195 ? 6.252 -5.103 8.030 1.00 97.00 195 TYR A O 1
ATOM 1604 N N . CYS A 1 196 ? 5.200 -7.066 8.188 1.00 96.69 196 CYS A N 1
ATOM 1605 C CA . CYS A 1 196 ? 6.358 -7.786 8.727 1.00 96.69 196 CYS A CA 1
ATOM 1606 C C . CYS A 1 196 ? 7.485 -7.944 7.687 1.00 96.69 196 CYS A C 1
ATOM 1608 O O . CYS A 1 196 ? 7.260 -8.469 6.594 1.00 96.69 196 CYS A O 1
ATOM 1610 N N . LEU A 1 197 ? 8.722 -7.592 8.057 1.00 96.44 197 LEU A N 1
ATOM 1611 C CA . LEU A 1 197 ? 9.897 -7.680 7.180 1.00 96.44 197 LEU A CA 1
ATOM 1612 C C . LEU A 1 197 ? 10.144 -9.095 6.626 1.00 96.44 197 LEU A C 1
ATOM 1614 O O . LEU A 1 197 ? 10.401 -9.247 5.433 1.00 96.44 197 LEU A O 1
ATOM 1618 N N . CYS A 1 198 ? 10.020 -10.140 7.452 1.00 96.56 198 CYS A N 1
ATOM 1619 C CA . CYS A 1 198 ? 10.219 -11.532 7.019 1.00 96.56 198 CYS A CA 1
ATOM 1620 C C . CYS A 1 198 ? 9.262 -11.923 5.879 1.00 96.56 198 CYS A C 1
ATOM 1622 O O . CYS A 1 198 ? 9.643 -12.611 4.925 1.00 96.56 198 CYS A O 1
ATOM 1624 N N . PHE A 1 199 ? 8.021 -11.434 5.948 1.00 95.69 199 PHE A N 1
ATOM 1625 C CA . PHE A 1 199 ? 7.031 -11.629 4.896 1.00 95.69 199 PHE A CA 1
ATOM 1626 C C . PHE A 1 199 ? 7.413 -10.861 3.626 1.00 95.69 199 PHE A C 1
ATOM 1628 O O . PHE A 1 199 ? 7.424 -11.443 2.541 1.00 95.69 199 PHE A O 1
ATOM 1635 N N . LEU A 1 200 ? 7.812 -9.592 3.756 1.00 97.00 200 LEU A N 1
ATOM 1636 C CA . LEU A 1 200 ? 8.240 -8.771 2.619 1.00 97.00 200 LEU A CA 1
ATOM 1637 C C . LEU A 1 200 ? 9.434 -9.385 1.876 1.00 97.00 200 LEU A C 1
ATOM 1639 O O . LEU A 1 200 ? 9.419 -9.432 0.650 1.00 97.00 200 LEU A O 1
ATOM 1643 N N . ILE A 1 201 ? 10.422 -9.932 2.591 1.00 97.44 201 ILE A N 1
ATOM 1644 C CA . ILE A 1 201 ? 11.566 -10.637 1.985 1.00 97.44 201 ILE A CA 1
ATOM 1645 C C . ILE A 1 201 ? 11.093 -11.835 1.153 1.00 97.44 201 ILE A C 1
ATOM 1647 O O . ILE A 1 201 ? 11.581 -12.061 0.044 1.00 97.44 201 ILE A O 1
ATOM 1651 N N . THR A 1 202 ? 10.137 -12.606 1.671 1.00 97.38 202 THR A N 1
ATOM 1652 C CA . THR A 1 202 ? 9.589 -13.786 0.983 1.00 97.38 202 THR A CA 1
ATOM 1653 C C . THR A 1 202 ? 8.878 -13.389 -0.310 1.00 97.38 202 THR A C 1
ATOM 1655 O O . THR A 1 202 ? 9.113 -13.980 -1.367 1.00 97.38 202 THR A O 1
ATOM 1658 N N . VAL A 1 203 ? 8.055 -12.343 -0.244 1.00 97.25 203 VAL A N 1
ATOM 1659 C CA . VAL A 1 203 ? 7.334 -11.799 -1.397 1.00 97.25 203 VAL A CA 1
ATOM 1660 C C . VAL A 1 203 ? 8.293 -11.206 -2.431 1.00 97.25 203 VAL A C 1
ATOM 1662 O O . VAL A 1 203 ? 8.156 -11.467 -3.625 1.00 97.25 203 VAL A O 1
ATOM 1665 N N . PHE A 1 204 ? 9.305 -10.467 -1.988 1.00 97.69 204 PHE A N 1
ATOM 1666 C CA . PHE A 1 204 ? 10.320 -9.894 -2.863 1.00 97.69 204 PHE A CA 1
ATOM 1667 C C . PHE A 1 204 ? 11.118 -10.979 -3.601 1.00 97.69 204 PHE A C 1
ATOM 1669 O O . PHE A 1 204 ? 11.262 -10.921 -4.822 1.00 97.69 204 PHE A O 1
ATOM 1676 N N . LYS A 1 205 ? 11.546 -12.040 -2.900 1.00 97.12 205 LYS A N 1
ATOM 1677 C CA . LYS A 1 205 ? 12.187 -13.212 -3.525 1.00 97.12 205 LYS A CA 1
ATOM 1678 C C . LYS A 1 205 ? 11.292 -13.850 -4.586 1.00 97.12 205 LYS A C 1
ATOM 1680 O O . LYS A 1 205 ? 11.782 -14.244 -5.643 1.00 97.12 205 LYS A O 1
ATOM 1685 N N . ARG A 1 206 ? 9.985 -13.948 -4.327 1.00 96.50 206 ARG A N 1
ATOM 1686 C CA . ARG A 1 206 ? 9.011 -14.441 -5.310 1.00 96.50 206 ARG A CA 1
ATOM 1687 C C . ARG A 1 206 ? 8.942 -13.529 -6.539 1.00 96.50 206 ARG A C 1
ATOM 1689 O O . ARG A 1 206 ? 8.941 -14.037 -7.657 1.00 96.50 206 ARG A O 1
ATOM 1696 N N . ALA A 1 207 ? 8.926 -12.212 -6.351 1.00 96.44 207 ALA A N 1
ATOM 1697 C CA . ALA A 1 207 ? 8.903 -11.253 -7.453 1.00 96.44 207 ALA A CA 1
ATOM 1698 C C . ALA A 1 207 ? 10.180 -11.305 -8.308 1.00 96.44 207 ALA A C 1
ATOM 1700 O O . ALA A 1 207 ? 10.077 -11.290 -9.530 1.00 96.44 207 ALA A O 1
ATOM 1701 N N . ILE A 1 208 ? 11.361 -11.468 -7.696 1.00 95.81 208 ILE A N 1
ATOM 1702 C CA . ILE A 1 208 ? 12.629 -11.665 -8.426 1.00 95.81 208 ILE A CA 1
ATOM 1703 C C . ILE A 1 208 ? 12.580 -12.922 -9.298 1.00 95.81 208 ILE A C 1
ATOM 1705 O O . ILE A 1 208 ? 12.979 -12.885 -10.459 1.00 95.81 208 ILE A O 1
ATOM 1709 N N . LYS A 1 209 ? 12.081 -14.035 -8.746 1.00 95.25 209 LYS A N 1
ATOM 1710 C CA . LYS A 1 209 ? 11.960 -15.307 -9.477 1.00 95.25 209 LYS A CA 1
ATOM 1711 C C . LYS A 1 209 ? 10.975 -15.231 -10.645 1.00 95.25 209 LYS A C 1
ATOM 1713 O O . LYS A 1 209 ? 11.030 -16.069 -11.538 1.00 95.25 209 LYS A O 1
ATOM 1718 N N . THR A 1 210 ? 10.068 -14.259 -10.631 1.00 93.81 210 THR A N 1
ATOM 1719 C CA . THR A 1 210 ? 9.065 -14.096 -11.679 1.00 93.81 210 THR A CA 1
ATOM 1720 C C . THR A 1 210 ? 9.664 -13.302 -12.844 1.00 93.81 210 THR A C 1
ATOM 1722 O O . THR A 1 210 ? 10.139 -12.172 -12.684 1.00 93.81 210 THR A O 1
ATOM 1725 N N . SER A 1 211 ? 9.654 -13.895 -14.040 1.00 90.31 211 SER A N 1
ATOM 1726 C CA . SER A 1 211 ? 10.123 -13.225 -15.256 1.00 90.31 211 SER A CA 1
ATOM 1727 C C . SER A 1 211 ? 9.135 -12.141 -15.691 1.00 90.31 211 SER A C 1
ATOM 1729 O O . SER A 1 211 ? 7.921 -12.347 -15.657 1.00 90.31 211 SER A O 1
ATOM 1731 N N . ARG A 1 212 ? 9.645 -10.997 -16.159 1.00 90.19 212 ARG A N 1
ATOM 1732 C CA . ARG A 1 212 ? 8.815 -9.918 -16.718 1.00 90.19 212 ARG A CA 1
ATOM 1733 C C . ARG A 1 212 ? 7.967 -10.421 -17.893 1.00 90.19 212 ARG A C 1
ATOM 1735 O O . ARG A 1 212 ? 6.784 -10.110 -17.946 1.00 90.19 212 ARG A O 1
ATOM 1742 N N . HIS A 1 213 ? 8.545 -11.239 -18.774 1.00 86.19 213 HIS A N 1
ATOM 1743 C CA . HIS A 1 213 ? 7.847 -11.805 -19.936 1.00 86.19 213 HIS A CA 1
ATOM 1744 C C . HIS A 1 213 ? 6.635 -12.645 -19.509 1.00 86.19 213 HIS A C 1
ATOM 1746 O O . HIS A 1 213 ? 5.521 -12.369 -19.931 1.00 86.19 213 HIS A O 1
ATOM 1752 N N . SER A 1 214 ? 6.798 -13.514 -18.503 1.00 85.38 214 SER A N 1
ATOM 1753 C CA . SER A 1 214 ? 5.682 -14.309 -17.959 1.00 85.38 214 SER A CA 1
ATOM 1754 C C . SER A 1 214 ? 4.533 -13.482 -17.358 1.00 85.38 214 SER A C 1
ATOM 1756 O O . SER A 1 214 ? 3.415 -13.972 -17.243 1.00 85.38 214 SER A O 1
ATOM 1758 N N . LEU A 1 215 ? 4.784 -12.226 -16.968 1.00 82.69 215 LEU A N 1
ATOM 1759 C CA . LEU A 1 215 ? 3.751 -11.303 -16.481 1.00 82.69 215 LEU A CA 1
ATOM 1760 C C . LEU A 1 215 ? 3.090 -10.498 -17.608 1.00 82.69 215 LEU A C 1
ATOM 1762 O O . LEU A 1 215 ? 2.023 -9.932 -17.386 1.00 82.69 215 LEU A O 1
ATOM 1766 N N . LEU A 1 216 ? 3.729 -10.401 -18.774 1.00 82.31 216 LEU A N 1
ATOM 1767 C CA . LEU A 1 216 ? 3.212 -9.721 -19.964 1.00 82.31 216 LEU A CA 1
ATOM 1768 C C . LEU A 1 216 ? 2.388 -10.677 -20.843 1.00 82.31 216 LEU A C 1
ATOM 1770 O O . LEU A 1 216 ? 1.383 -10.263 -21.416 1.00 82.31 216 LEU A O 1
ATOM 1774 N N . ASP A 1 217 ? 2.768 -11.956 -20.885 1.00 78.75 217 ASP A N 1
ATOM 1775 C CA . ASP A 1 217 ? 2.232 -12.955 -21.821 1.00 78.75 217 ASP A CA 1
ATOM 1776 C C . ASP A 1 217 ? 0.858 -13.540 -21.421 1.00 78.75 217 ASP A C 1
ATOM 1778 O O . ASP A 1 217 ? 0.231 -14.263 -22.195 1.00 78.75 217 ASP A O 1
ATOM 1782 N N . ASN A 1 218 ? 0.309 -13.179 -20.254 1.00 59.62 218 ASN A N 1
ATOM 1783 C CA . ASN A 1 218 ? -1.016 -13.647 -19.803 1.00 59.62 218 ASN A CA 1
ATOM 1784 C C . ASN A 1 218 ? -2.203 -13.063 -20.600 1.00 59.62 218 ASN A C 1
ATOM 1786 O O . ASN A 1 218 ? -3.351 -13.353 -20.281 1.00 59.62 218 ASN A O 1
ATOM 1790 N N . ASN A 1 219 ? -1.944 -12.254 -21.632 1.00 55.16 219 ASN A N 1
ATOM 1791 C CA . ASN A 1 219 ? -2.973 -11.712 -22.521 1.00 55.16 219 ASN A CA 1
ATOM 1792 C C . ASN A 1 219 ? -3.063 -12.437 -23.879 1.00 55.16 219 ASN A C 1
ATOM 1794 O O . ASN A 1 219 ? -3.945 -12.101 -24.667 1.00 55.16 219 ASN A O 1
ATOM 1798 N N . SER A 1 220 ? -2.179 -13.399 -24.183 1.00 52.25 220 SER A N 1
ATOM 1799 C CA . SER A 1 220 ? -2.119 -14.058 -25.503 1.00 52.25 220 SER A CA 1
ATOM 1800 C C . SER A 1 220 ? -2.404 -15.565 -25.496 1.00 52.25 220 SER A C 1
ATOM 1802 O O . SER A 1 220 ? -2.475 -16.170 -26.564 1.00 52.25 220 SER A O 1
ATOM 1804 N N . SER A 1 221 ? -2.633 -16.182 -24.334 1.00 47.53 221 SER A N 1
ATOM 1805 C CA . SER A 1 221 ? -3.055 -17.583 -24.245 1.00 47.53 221 SER A CA 1
ATOM 1806 C C . SER A 1 221 ? -4.574 -17.684 -24.087 1.00 47.53 221 SER A C 1
ATOM 1808 O O . SER A 1 221 ? -5.155 -17.356 -23.058 1.00 47.53 221 SER A O 1
ATOM 1810 N N . SER A 1 222 ? -5.200 -18.121 -25.175 1.00 50.56 222 SER A N 1
ATOM 1811 C CA . SER A 1 222 ? -6.506 -18.772 -25.263 1.00 50.56 222 SER A CA 1
ATOM 1812 C C . SER A 1 222 ? -6.906 -19.500 -23.974 1.00 50.56 222 SER A C 1
ATOM 1814 O O . SER A 1 222 ? -6.412 -20.584 -23.681 1.00 50.56 222 SER A O 1
ATOM 1816 N N . ASP A 1 223 ? -7.826 -18.905 -23.217 1.00 43.56 223 ASP A N 1
ATOM 1817 C CA . ASP A 1 223 ? -8.356 -19.467 -21.977 1.00 43.56 223 ASP A CA 1
ATOM 1818 C C . ASP A 1 223 ? -9.600 -20.334 -22.280 1.00 43.56 223 ASP A C 1
ATOM 1820 O O . ASP A 1 223 ? -10.652 -19.786 -22.631 1.00 43.56 223 ASP A O 1
ATOM 1824 N N . PRO A 1 224 ? -9.549 -21.678 -22.152 1.00 48.50 224 PRO A N 1
ATOM 1825 C CA . PRO A 1 224 ? -10.730 -22.531 -22.281 1.00 48.50 224 PRO A CA 1
ATOM 1826 C C . PRO A 1 224 ? -11.638 -22.446 -21.045 1.00 48.50 224 PRO A C 1
ATOM 1828 O O . PRO A 1 224 ? -12.717 -23.035 -21.040 1.00 48.50 224 PRO A O 1
ATOM 1831 N N . HIS A 1 225 ? -11.224 -21.752 -19.978 1.00 47.91 225 HIS A N 1
ATOM 1832 C CA . HIS A 1 225 ? -11.846 -21.868 -18.662 1.00 47.91 225 HIS A CA 1
ATOM 1833 C C . HIS A 1 225 ? -12.906 -20.798 -18.353 1.00 47.91 225 HIS A C 1
ATOM 1835 O O . HIS A 1 225 ? -13.584 -20.876 -17.321 1.00 47.91 225 HIS A O 1
ATOM 1841 N N . ARG A 1 226 ? -13.146 -19.854 -19.275 1.00 43.47 226 ARG A N 1
ATOM 1842 C CA . ARG A 1 226 ? -14.217 -18.843 -19.161 1.00 43.47 226 ARG A CA 1
ATOM 1843 C C . ARG A 1 226 ? -15.625 -19.370 -19.512 1.00 43.47 226 ARG A C 1
ATOM 1845 O O . ARG A 1 226 ? -16.593 -18.626 -19.410 1.00 43.47 226 ARG A O 1
ATOM 1852 N N . SER A 1 227 ? -15.772 -20.648 -19.878 1.00 43.66 227 SER A N 1
ATOM 1853 C CA . SER A 1 227 ? -17.038 -21.284 -20.300 1.00 43.66 227 SER A CA 1
ATOM 1854 C C . SER A 1 227 ? -17.763 -22.099 -19.213 1.00 43.66 227 SER A C 1
ATOM 1856 O O . SER A 1 227 ? -18.750 -22.770 -19.502 1.00 43.66 227 SER A O 1
ATOM 1858 N N . ARG A 1 228 ? -17.357 -22.019 -17.938 1.00 45.91 228 ARG A N 1
ATOM 1859 C CA . ARG A 1 228 ? -18.060 -22.675 -16.812 1.00 45.91 228 ARG A CA 1
ATOM 1860 C C . ARG A 1 228 ? -18.909 -21.703 -15.983 1.00 45.91 228 ARG A C 1
ATOM 1862 O O . ARG A 1 228 ? -18.802 -21.649 -14.766 1.00 45.91 228 ARG A O 1
ATOM 1869 N N . GLN A 1 229 ? -19.776 -20.937 -16.641 1.00 44.72 229 GLN A N 1
ATOM 1870 C CA . GLN A 1 229 ? -20.924 -20.284 -15.995 1.00 44.72 229 GLN A CA 1
ATOM 1871 C C . GLN A 1 229 ? -22.145 -20.286 -16.920 1.00 44.72 229 GLN A C 1
ATOM 1873 O O . GLN A 1 229 ? -22.733 -19.248 -17.163 1.00 44.72 229 GLN A O 1
ATOM 1878 N N . MET A 1 230 ? -22.537 -21.445 -17.450 1.00 43.69 230 MET A N 1
ATOM 1879 C CA . MET A 1 230 ? -23.923 -21.722 -17.847 1.00 43.69 230 MET A CA 1
ATOM 1880 C C . MET A 1 230 ? -24.115 -23.238 -17.860 1.00 43.69 230 MET A C 1
ATOM 1882 O O . MET A 1 230 ? -23.471 -23.918 -18.647 1.00 43.69 230 MET A O 1
ATOM 1886 N N . THR A 1 231 ? -24.971 -23.733 -16.960 1.00 49.78 231 THR A N 1
ATOM 1887 C CA . THR A 1 231 ? -25.692 -25.030 -16.918 1.00 49.78 231 THR A CA 1
ATOM 1888 C C . THR A 1 231 ? -25.615 -25.697 -15.542 1.00 49.78 231 THR A C 1
ATOM 1890 O O . THR A 1 231 ? -24.720 -26.476 -15.249 1.00 49.78 231 THR A O 1
ATOM 1893 N N . SER A 1 232 ? -26.614 -25.412 -14.703 1.00 41.84 232 SER A N 1
ATOM 1894 C CA . SER A 1 232 ? -27.344 -26.439 -13.941 1.00 41.84 232 SER A CA 1
ATOM 1895 C C . SER A 1 232 ? -28.560 -25.794 -13.267 1.00 41.84 232 SER A C 1
ATOM 1897 O O . SER A 1 232 ? -28.626 -25.651 -12.048 1.00 41.84 232 SER A O 1
ATOM 1899 N N . GLY A 1 233 ? -29.532 -25.373 -14.080 1.00 37.88 233 GLY A N 1
ATOM 1900 C CA . GLY A 1 233 ? -30.907 -25.261 -13.606 1.00 37.88 233 GLY A CA 1
ATOM 1901 C C . GLY A 1 233 ? -31.435 -26.679 -13.419 1.00 37.88 233 GLY A C 1
ATOM 1902 O O . GLY A 1 233 ? -31.742 -27.355 -14.397 1.00 37.88 233 GLY A O 1
ATOM 1903 N N . VAL A 1 234 ? -31.474 -27.151 -12.175 1.00 43.19 234 VAL A N 1
ATOM 1904 C CA . VAL A 1 234 ? -32.139 -28.407 -11.817 1.00 43.19 234 VAL A CA 1
ATOM 1905 C C . VAL A 1 234 ? -33.640 -28.184 -11.997 1.00 43.19 234 VAL A C 1
ATOM 1907 O O . VAL A 1 234 ? -34.280 -27.503 -11.201 1.00 43.19 234 VAL A O 1
ATOM 1910 N N . ARG A 1 235 ? -34.192 -28.715 -13.091 1.00 37.78 235 ARG A N 1
ATOM 1911 C CA . ARG A 1 235 ? -35.636 -28.818 -13.327 1.00 37.78 235 ARG A CA 1
ATOM 1912 C C . ARG A 1 235 ? -36.148 -30.018 -12.530 1.00 37.78 235 ARG A C 1
ATOM 1914 O O . ARG A 1 235 ? -35.958 -31.157 -12.941 1.00 37.78 235 ARG A O 1
ATOM 1921 N N . THR A 1 236 ? -36.788 -29.772 -11.395 1.00 44.31 236 THR A N 1
ATOM 1922 C CA . THR A 1 236 ? -37.629 -30.765 -10.723 1.00 44.31 236 THR A CA 1
ATOM 1923 C C . THR A 1 236 ? -38.953 -30.872 -11.478 1.00 44.31 236 THR A C 1
ATOM 1925 O O . THR A 1 236 ? -39.778 -29.963 -11.444 1.00 44.31 236 THR A O 1
ATOM 1928 N N . THR A 1 237 ? -39.167 -31.971 -12.198 1.00 47.28 237 THR A N 1
ATOM 1929 C CA . THR A 1 237 ? -40.498 -32.346 -12.690 1.00 47.28 237 THR A CA 1
ATOM 1930 C C . THR A 1 237 ? -41.208 -33.151 -11.608 1.00 47.28 237 THR A C 1
ATOM 1932 O O . THR A 1 237 ? -40.818 -34.281 -11.326 1.00 47.28 237 THR A O 1
ATOM 1935 N N . PHE A 1 238 ? -42.242 -32.565 -11.002 1.00 41.81 238 PHE A N 1
ATOM 1936 C CA . PHE A 1 238 ? -43.241 -33.300 -10.228 1.00 41.81 238 PHE A CA 1
ATOM 1937 C C . PHE A 1 238 ? -44.189 -34.000 -11.207 1.00 41.81 238 PHE A C 1
ATOM 1939 O O . PHE A 1 238 ? -44.879 -33.337 -11.980 1.00 41.81 238 PHE A O 1
ATOM 1946 N N . THR A 1 239 ? -44.230 -35.327 -11.173 1.00 53.03 239 THR A N 1
ATOM 1947 C CA . THR A 1 239 ? -45.315 -36.124 -11.754 1.00 53.03 239 THR A CA 1
ATOM 1948 C C . THR A 1 239 ? -46.264 -36.515 -10.627 1.00 53.03 239 THR A C 1
ATOM 1950 O O . THR A 1 239 ? -45.841 -37.172 -9.678 1.00 53.03 239 THR A O 1
ATOM 1953 N N . TYR A 1 240 ? -47.524 -36.091 -10.720 1.00 39.88 240 TYR A N 1
ATOM 1954 C CA . TYR A 1 240 ? -48.606 -36.602 -9.880 1.00 39.88 240 TYR A CA 1
ATOM 1955 C C . TYR A 1 240 ? -49.061 -37.965 -10.416 1.00 39.88 240 TYR A C 1
ATOM 1957 O O . TYR A 1 240 ? -49.205 -38.145 -11.627 1.00 39.88 240 TYR A O 1
ATOM 1965 N N . SER A 1 241 ? -49.278 -38.914 -9.511 1.00 55.88 241 SER A N 1
ATOM 1966 C CA . SER A 1 241 ? -50.030 -40.157 -9.716 1.00 55.88 241 SER A CA 1
ATOM 1967 C C . SER A 1 241 ? -50.995 -40.312 -8.555 1.00 55.88 241 SER A C 1
ATOM 1969 O O . SER A 1 241 ? -50.595 -39.921 -7.434 1.00 55.88 241 SER A O 1
#

pLDDT: mean 70.57, std 19.1, range [37.78, 97.69]

Foldseek 3Di:
DDDVVNVVVPDDPDPPPPPQPPVNVVVCQQPPDPPDDNVCSVVVVVVVVVVVVVVVVVVVVVVVVVVVVPPDDDDPVDDDDPDDVVVVVLVVVLVVLVVVQVPPDPPVPDDPVNSVVSPPPDPDPPVDDPPDPPPPPPPVCPLVPQAACPDPDDNVVNLCRLLVVLLVLLLPDPDPVSSVVVLVVVLVVNVVSPDDPVSNVVSNVVSVVDHNVNVVCPVPDDDPPVPPPDDDPPDDDDDDD

Secondary structure (DSSP, 8-state):
---THHHHTTS-S--TTT---HHHHHHHHHHH-TTS-HHHHHHHHHHHHHHHHHHHHHHHHHHHHHHHTT-SS---S----SS-HHHHHHHHHHHHHHHHHHS----TTS-HHHHHHHSTTSS-------S--------GGGG--SPPTTSSS-HHHHHHHHHHHHHHHHHH-SSHHHHHHHHHHHHHHHHHTT--HHHHHHHHHHHHHS-HHHHHGGGSS--GGGG-SS-------PPP-

InterPro domains:
  IPR058912 Helix-turn-helix domain, animal [PF26215] (146-195)